Protein AF-A0A4Y6U715-F1 (afdb_monomer)

Solvent-accessible surface area (backbone atoms only — not comparable to full-atom values): 11285 Å² total; per-residue (Å²): 140,89,79,72,88,68,55,68,65,53,51,54,55,53,49,53,55,50,50,52,56,59,66,69,61,71,67,77,57,71,65,59,61,53,48,50,59,54,53,68,35,63,77,51,42,57,51,49,51,51,52,54,52,49,53,53,49,50,50,51,53,48,48,46,41,63,71,50,47,46,56,54,50,28,66,74,66,71,57,82,69,46,61,75,42,60,46,82,79,47,71,69,91,54,100,39,58,68,57,17,52,73,69,68,23,46,63,49,53,60,13,49,52,51,48,51,51,53,51,49,54,51,49,52,51,48,52,53,51,50,52,51,50,49,51,52,55,50,55,71,62,48,84,48,78,75,74,68,79,71,71,49,72,64,57,49,51,51,51,51,51,50,53,52,50,43,69,73,35,58,70,57,44,53,52,52,52,49,52,52,60,50,58,75,63,55,76,76,90,79,86,77,135

Foldseek 3Di:
DDDDPPVVVVVVVVVVVVVVVVVVPVPVDVVVVVVVVVCPPPVNVVVVCVVVVVVVVVVVLLCCCVVPVVVVVCVVVVNDQLQQPKDFPDFDDDNGPVVCVVRVTDIGGVRVVVVVVVSVVSSVVVVVVVVVVVVVVVVVVCVPPPPDPDQPPVSVVVVVVVVVVCVVCVVVVVVVVVVVVVVVVPPPPPPDD

Secondary structure (DSSP, 8-state):
----TTHHHHHHHHHHHHHHHHHTT----HHHHHHHHHHTSHHHHHHHHHHHHHHHHHHHHHHHIIIIIHHHHHHHHTS---TT--EEEES---SSHHHHHHTT-EEE-HHHHHHHHHHHHHHHHHHHHHHHHHHHHHHHH--S-----PPPHHHHHHHHHHHHHHHH-HHHHHHHHHHHHHHTTS--TT---

Radius of gyration: 36.44 Å; Cα contacts (8 Å, |Δi|>4): 80; chains: 1; bounding box: 101×51×83 Å

pLDDT: mean 78.64, std 12.8, range [46.38, 95.94]

Mean predicted aligned error: 17.37 Å

Structure (mmCIF, N/CA/C/O backbone):
data_AF-A0A4Y6U715-F1
#
_entry.id   AF-A0A4Y6U715-F1
#
loop_
_atom_site.group_PDB
_atom_site.id
_atom_site.type_symbol
_atom_site.label_atom_id
_atom_site.label_alt_id
_atom_site.label_comp_id
_atom_site.label_asym_id
_atom_site.label_entity_id
_atom_site.label_seq_id
_atom_site.pdbx_PDB_ins_code
_atom_site.Cartn_x
_atom_site.Cartn_y
_atom_site.Cartn_z
_atom_site.occupancy
_atom_site.B_iso_or_equiv
_atom_site.auth_seq_id
_atom_site.auth_comp_id
_atom_site.auth_asym_id
_atom_site.auth_atom_id
_atom_site.pdbx_PDB_model_num
ATOM 1 N N . MET A 1 1 ? 56.258 -12.090 58.144 1.00 47.00 1 MET A N 1
ATOM 2 C CA . MET A 1 1 ? 55.292 -11.943 57.036 1.00 47.00 1 MET A CA 1
ATOM 3 C C . MET A 1 1 ? 53.962 -12.534 57.486 1.00 47.00 1 MET A C 1
ATOM 5 O O . MET A 1 1 ? 53.809 -13.747 57.467 1.00 47.00 1 MET A O 1
ATOM 9 N N . ASN A 1 2 ? 53.060 -11.687 57.987 1.00 46.38 2 ASN A N 1
ATOM 10 C CA . ASN A 1 2 ? 51.716 -12.070 58.423 1.00 46.38 2 ASN A CA 1
ATOM 11 C C . ASN A 1 2 ? 50.775 -11.988 57.221 1.00 46.38 2 ASN A C 1
ATOM 13 O O . ASN A 1 2 ? 50.620 -10.895 56.698 1.00 46.38 2 ASN A O 1
ATOM 17 N N . ASN A 1 3 ? 50.125 -13.087 56.841 1.00 54.09 3 ASN A N 1
ATOM 18 C CA . ASN A 1 3 ? 48.881 -13.041 56.073 1.00 54.09 3 ASN A CA 1
ATOM 19 C C . ASN A 1 3 ? 47.873 -13.945 56.783 1.00 54.09 3 ASN A C 1
ATOM 21 O O . ASN A 1 3 ? 48.056 -15.157 56.885 1.00 54.09 3 ASN A O 1
ATOM 25 N N . HIS A 1 4 ? 46.859 -13.309 57.361 1.00 60.69 4 HIS A N 1
ATOM 26 C CA . HIS A 1 4 ? 45.740 -13.952 58.030 1.00 60.69 4 HIS A CA 1
ATOM 27 C C . HIS A 1 4 ? 44.795 -14.557 56.969 1.00 60.69 4 HIS A C 1
ATOM 29 O O . HIS A 1 4 ? 44.414 -13.858 56.039 1.00 60.69 4 HIS A O 1
ATOM 35 N N . PRO A 1 5 ? 44.327 -15.811 57.108 1.00 59.81 5 PRO A N 1
ATOM 36 C CA . PRO A 1 5 ? 43.345 -16.415 56.196 1.00 59.81 5 PRO A CA 1
ATOM 37 C C . PRO A 1 5 ? 41.898 -15.914 56.409 1.00 59.81 5 PRO A C 1
ATOM 39 O O . PRO A 1 5 ? 40.960 -16.538 55.923 1.00 59.81 5 PRO A O 1
ATOM 42 N N . LYS A 1 6 ? 41.688 -14.816 57.152 1.00 55.28 6 LYS A N 1
ATOM 43 C CA . LYS A 1 6 ? 40.346 -14.276 57.455 1.00 55.28 6 LYS A CA 1
ATOM 44 C C . LYS A 1 6 ? 39.824 -13.298 56.397 1.00 55.28 6 LYS A C 1
ATOM 46 O O . LYS A 1 6 ? 38.630 -13.012 56.390 1.00 55.28 6 LYS A O 1
ATOM 51 N N . ASP A 1 7 ? 40.688 -12.847 55.492 1.00 56.97 7 ASP A N 1
ATOM 52 C CA . ASP A 1 7 ? 40.364 -11.765 54.561 1.00 56.97 7 ASP A CA 1
ATOM 53 C C . ASP A 1 7 ? 39.574 -12.276 53.342 1.00 56.97 7 ASP A C 1
ATOM 55 O O . ASP A 1 7 ? 38.643 -11.621 52.889 1.00 56.97 7 ASP A O 1
ATOM 59 N N . ALA A 1 8 ? 39.848 -13.498 52.868 1.00 59.88 8 ALA A N 1
ATOM 60 C CA . ALA A 1 8 ? 39.193 -14.055 51.679 1.00 59.88 8 ALA A CA 1
ATOM 61 C C . ALA A 1 8 ? 37.691 -14.325 51.879 1.00 59.88 8 ALA A C 1
ATOM 63 O O . ALA A 1 8 ? 36.900 -14.114 50.966 1.00 59.88 8 ALA A O 1
ATOM 64 N N . THR A 1 9 ? 37.274 -14.759 53.071 1.00 59.16 9 THR A N 1
ATOM 65 C CA . THR A 1 9 ? 35.853 -15.017 53.360 1.00 59.16 9 THR A CA 1
ATOM 66 C C . THR A 1 9 ? 35.065 -13.714 53.517 1.00 59.16 9 THR A C 1
ATOM 68 O O . THR A 1 9 ? 33.917 -13.644 53.089 1.00 59.16 9 THR A O 1
ATOM 71 N N . GLN A 1 10 ? 35.691 -12.660 54.057 1.00 60.25 10 GLN A N 1
ATOM 72 C CA . GLN A 1 10 ? 35.064 -11.341 54.194 1.00 60.25 10 GLN A CA 1
ATOM 73 C C . GLN A 1 10 ? 34.939 -10.610 52.852 1.00 60.25 10 GLN A C 1
ATOM 75 O O . GLN A 1 10 ? 33.932 -9.946 52.620 1.00 60.25 10 GLN A O 1
ATOM 80 N N . THR A 1 11 ? 35.908 -10.765 51.941 1.00 60.81 11 THR A N 1
ATOM 81 C CA . THR A 1 11 ? 35.831 -10.185 50.590 1.00 60.81 11 THR A CA 1
ATOM 82 C C . THR A 1 11 ? 34.686 -10.787 49.767 1.00 60.81 11 THR A C 1
ATOM 84 O O . THR A 1 11 ? 33.954 -10.046 49.123 1.00 60.81 11 THR A O 1
ATOM 87 N N . ILE A 1 12 ? 34.463 -12.105 49.835 1.00 61.69 12 ILE A N 1
ATOM 88 C CA . ILE A 1 12 ? 33.400 -12.775 49.059 1.00 61.69 12 ILE A CA 1
ATOM 89 C C . ILE A 1 12 ? 31.996 -12.385 49.561 1.00 61.69 12 ILE A C 1
ATOM 91 O O . ILE A 1 12 ? 31.093 -12.181 48.749 1.00 61.69 12 ILE A O 1
ATOM 95 N N . GLU A 1 13 ? 31.796 -12.251 50.880 1.00 62.56 13 GLU A N 1
ATOM 96 C CA . GLU A 1 13 ? 30.518 -11.770 51.434 1.00 62.56 13 GLU A CA 1
ATOM 97 C C . GLU A 1 13 ? 30.268 -10.290 51.119 1.00 62.56 13 GLU A C 1
ATOM 99 O O . GLU A 1 13 ? 29.149 -9.923 50.752 1.00 62.56 13 GLU A O 1
ATOM 104 N N . HIS A 1 14 ? 31.303 -9.450 51.215 1.00 66.00 14 HIS A N 1
ATOM 105 C CA . HIS A 1 14 ? 31.214 -8.029 50.876 1.00 66.00 14 HIS A CA 1
ATOM 106 C C . HIS A 1 14 ? 30.861 -7.829 49.391 1.00 66.00 14 HIS A C 1
ATOM 108 O O . HIS A 1 14 ? 29.959 -7.055 49.064 1.00 66.00 14 HIS A O 1
ATOM 114 N N . ASP A 1 15 ? 31.483 -8.603 48.497 1.00 67.31 15 ASP A N 1
ATOM 115 C CA . ASP A 1 15 ? 31.220 -8.545 47.057 1.00 67.31 15 ASP A CA 1
ATOM 116 C C . ASP A 1 15 ? 29.826 -9.082 46.693 1.00 67.31 15 ASP A C 1
ATOM 118 O O . ASP A 1 15 ? 29.146 -8.513 45.838 1.00 67.31 15 ASP A O 1
ATOM 122 N N . ALA A 1 16 ? 29.340 -10.136 47.358 1.00 69.81 16 ALA A N 1
ATOM 123 C CA . ALA A 1 16 ? 27.987 -10.654 47.129 1.00 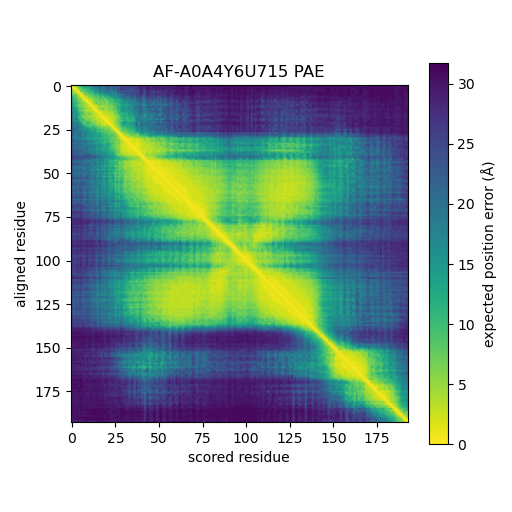69.81 16 ALA A CA 1
ATOM 124 C C . ALA A 1 16 ? 26.903 -9.624 47.499 1.00 69.81 16 ALA A C 1
ATOM 126 O O . ALA A 1 16 ? 25.907 -9.468 46.779 1.00 69.81 16 ALA A O 1
ATOM 127 N N . HIS A 1 17 ? 27.117 -8.888 48.592 1.00 67.00 17 HIS A N 1
ATOM 128 C CA . HIS A 1 17 ? 26.203 -7.848 49.055 1.00 67.00 17 HIS A CA 1
ATOM 129 C C . HIS A 1 17 ? 26.220 -6.613 48.133 1.00 67.00 17 HIS A C 1
ATOM 131 O O . HIS A 1 17 ? 25.171 -6.006 47.884 1.00 67.00 17 HIS A O 1
ATOM 137 N N . ASP A 1 18 ? 27.381 -6.279 47.561 1.00 71.00 18 ASP A N 1
ATOM 138 C CA . ASP A 1 18 ? 27.524 -5.219 46.556 1.00 71.00 18 ASP A CA 1
ATOM 139 C C . ASP A 1 18 ? 26.896 -5.602 45.210 1.00 71.00 18 ASP A C 1
ATOM 141 O O . ASP A 1 18 ? 26.252 -4.772 44.559 1.00 71.00 18 ASP A O 1
ATOM 145 N N . LEU A 1 19 ? 26.991 -6.868 44.802 1.00 68.88 19 LEU A N 1
ATOM 146 C CA . LEU A 1 19 ? 26.333 -7.356 43.589 1.00 68.88 19 LEU A CA 1
ATOM 147 C C . LEU A 1 19 ? 24.804 -7.330 43.722 1.00 68.88 19 LEU A C 1
ATOM 149 O O . LEU A 1 19 ? 24.130 -6.869 42.799 1.00 68.88 19 LEU A O 1
ATOM 153 N N . GLN A 1 20 ? 24.240 -7.717 44.873 1.00 70.81 20 GLN A N 1
ATOM 154 C CA . GLN A 1 20 ? 22.797 -7.575 45.128 1.00 70.81 20 GLN A CA 1
ATOM 155 C C . GLN A 1 20 ? 22.332 -6.115 45.053 1.00 70.81 20 GLN A C 1
ATOM 157 O O . GLN A 1 20 ? 21.290 -5.822 44.461 1.00 70.81 20 GLN A O 1
ATOM 162 N N . LYS A 1 21 ? 23.132 -5.187 45.587 1.00 69.38 21 LYS A N 1
ATOM 163 C CA . LYS A 1 21 ? 22.831 -3.750 45.566 1.00 69.38 21 LYS A CA 1
ATOM 164 C C . LYS A 1 21 ? 22.840 -3.173 44.146 1.00 69.38 21 LYS A C 1
ATOM 166 O O . LYS A 1 21 ? 22.001 -2.336 43.817 1.00 69.38 21 LYS A O 1
ATOM 171 N N . ARG A 1 22 ? 23.740 -3.658 43.282 1.00 65.44 22 ARG A N 1
ATOM 172 C CA . ARG A 1 22 ? 23.808 -3.280 41.856 1.00 65.44 22 ARG A CA 1
ATOM 173 C C . ARG A 1 22 ? 22.669 -3.888 41.034 1.00 65.44 22 ARG A C 1
ATOM 175 O O . ARG A 1 22 ? 22.180 -3.236 40.116 1.00 65.44 22 ARG A O 1
ATOM 182 N N . LEU A 1 23 ? 22.198 -5.086 41.389 1.00 68.31 23 LEU A N 1
ATOM 183 C CA . LEU A 1 23 ? 21.049 -5.729 40.736 1.00 68.31 23 LEU A CA 1
ATOM 184 C C . LEU A 1 23 ? 19.706 -5.075 41.108 1.00 68.31 23 LEU A C 1
ATOM 186 O O . LEU A 1 23 ? 18.801 -5.030 40.277 1.00 68.31 23 LEU A O 1
ATOM 190 N N . GLN A 1 24 ? 19.583 -4.498 42.308 1.00 66.06 24 GLN A N 1
ATOM 191 C CA . GLN A 1 24 ? 18.404 -3.718 42.719 1.00 66.06 24 GLN A CA 1
ATOM 192 C C . GLN A 1 24 ? 18.323 -2.317 42.089 1.00 66.06 24 GLN A C 1
ATOM 194 O O . GLN A 1 24 ? 17.299 -1.648 42.216 1.00 66.06 24 GLN A O 1
ATOM 199 N N . GLN A 1 25 ? 19.366 -1.863 41.390 1.00 64.00 25 GLN A N 1
ATOM 200 C CA . GLN A 1 25 ? 19.436 -0.512 40.831 1.00 64.00 25 GLN A CA 1
ATOM 201 C C . GLN A 1 25 ? 18.954 -0.404 39.378 1.00 64.00 25 GLN A C 1
ATOM 203 O O . GLN A 1 25 ? 19.214 0.602 38.715 1.00 64.00 25 GLN A O 1
ATOM 208 N N . VAL A 1 26 ? 18.191 -1.386 38.888 1.00 62.97 26 VAL A N 1
ATOM 209 C CA . VAL A 1 26 ? 17.397 -1.231 37.660 1.00 62.97 26 VAL A CA 1
ATOM 210 C C . VAL A 1 26 ? 16.178 -0.366 37.990 1.00 62.97 26 VAL A C 1
ATOM 212 O O . VAL A 1 26 ? 15.047 -0.834 38.095 1.00 62.97 26 VAL A O 1
ATOM 215 N N . HIS A 1 27 ? 16.423 0.927 38.205 1.00 68.06 27 HIS A N 1
ATOM 216 C CA . HIS A 1 27 ? 15.368 1.928 38.223 1.00 68.06 27 HIS A CA 1
ATOM 217 C C . HIS A 1 27 ? 14.709 1.905 36.852 1.00 68.06 27 HIS A C 1
ATOM 219 O O . HIS A 1 27 ? 15.321 2.307 35.862 1.00 68.06 27 HIS A O 1
ATOM 225 N N . MET A 1 28 ? 13.471 1.415 36.790 1.00 67.94 28 MET A N 1
ATOM 226 C CA . MET A 1 28 ? 12.665 1.537 35.587 1.00 67.94 28 MET A CA 1
ATOM 227 C C . MET A 1 28 ? 12.546 3.036 35.295 1.00 67.94 28 MET A C 1
ATOM 229 O O . MET A 1 28 ? 12.024 3.779 36.132 1.00 67.94 28 MET A O 1
ATOM 233 N N . PRO A 1 29 ? 13.128 3.520 34.192 1.00 80.94 29 PRO A N 1
ATOM 234 C CA . PRO A 1 29 ? 13.317 4.946 34.032 1.00 80.94 29 PRO A CA 1
ATOM 235 C C . PRO A 1 29 ? 11.952 5.612 33.832 1.00 80.94 29 PRO A C 1
ATOM 237 O O . PRO A 1 29 ? 11.095 5.081 33.125 1.00 80.94 29 PRO A O 1
ATOM 240 N N . GLY A 1 30 ? 11.730 6.759 34.484 1.00 80.94 30 GLY A N 1
ATOM 241 C CA . GLY A 1 30 ? 10.403 7.389 34.597 1.00 80.94 30 GLY A CA 1
ATOM 242 C C . GLY A 1 30 ? 9.688 7.620 33.259 1.00 80.94 30 GLY A C 1
ATOM 243 O O . GLY A 1 30 ? 8.465 7.507 33.185 1.00 80.94 30 GLY A O 1
ATOM 244 N N . TRP A 1 31 ? 10.450 7.805 32.175 1.00 87.25 31 TRP A N 1
ATOM 245 C CA . TRP A 1 31 ? 9.927 7.950 30.815 1.00 87.25 31 TRP A CA 1
ATOM 246 C C . TRP A 1 31 ? 9.144 6.728 30.317 1.00 87.25 31 TRP A C 1
ATOM 248 O O . TRP A 1 31 ? 8.279 6.882 29.463 1.00 87.25 31 TRP A O 1
ATOM 258 N N . VAL A 1 32 ? 9.389 5.523 30.847 1.00 86.31 32 VAL A N 1
ATOM 259 C CA . VAL A 1 32 ? 8.644 4.307 30.470 1.00 86.31 32 VAL A CA 1
ATOM 260 C C . VAL A 1 32 ? 7.198 4.387 30.957 1.00 86.31 32 VAL A C 1
ATOM 262 O O . VAL A 1 32 ? 6.275 3.984 30.247 1.00 86.31 32 VAL A O 1
ATOM 265 N N . GLY A 1 33 ? 6.980 4.956 32.147 1.00 85.12 33 GLY A N 1
ATOM 266 C CA . GLY A 1 33 ? 5.639 5.206 32.673 1.00 85.12 33 GLY A CA 1
ATOM 267 C C . GLY A 1 33 ? 4.883 6.234 31.833 1.00 85.12 33 GLY A C 1
ATOM 268 O O . GLY A 1 33 ? 3.710 6.034 31.512 1.00 85.12 33 GLY A O 1
ATOM 269 N N . ASP A 1 34 ? 5.567 7.297 31.416 1.00 84.44 34 ASP A N 1
ATOM 270 C CA . ASP A 1 34 ? 4.976 8.352 30.588 1.00 84.44 34 ASP A CA 1
ATOM 271 C C . ASP A 1 34 ? 4.750 7.903 29.140 1.00 84.44 34 ASP A C 1
ATOM 273 O O . ASP A 1 34 ? 3.725 8.232 28.543 1.00 84.44 34 ASP A O 1
ATOM 277 N N . PHE A 1 35 ? 5.631 7.058 28.603 1.00 85.62 35 PHE A N 1
ATOM 278 C CA . PHE A 1 35 ? 5.453 6.405 27.310 1.00 85.62 35 PHE A CA 1
ATOM 279 C C . PHE A 1 35 ? 4.248 5.459 27.320 1.00 85.62 35 PHE A C 1
ATOM 281 O O . PHE A 1 35 ? 3.416 5.503 26.413 1.00 85.62 35 PHE A O 1
ATOM 288 N N . ARG A 1 36 ? 4.081 4.663 28.386 1.00 84.62 36 ARG A N 1
ATOM 289 C CA . ARG A 1 36 ? 2.884 3.829 28.558 1.00 84.62 36 ARG A CA 1
ATOM 290 C C . ARG A 1 36 ? 1.617 4.686 28.578 1.00 84.62 36 ARG A C 1
ATOM 292 O O . ARG A 1 36 ? 0.680 4.383 27.846 1.00 84.62 36 ARG A O 1
ATOM 299 N N . LYS A 1 37 ? 1.593 5.780 29.348 1.00 85.62 37 LYS A N 1
ATOM 300 C CA . LYS A 1 37 ? 0.454 6.722 29.370 1.00 85.62 37 LYS A CA 1
ATOM 301 C C . LYS A 1 37 ? 0.205 7.378 28.006 1.00 85.62 37 LYS A C 1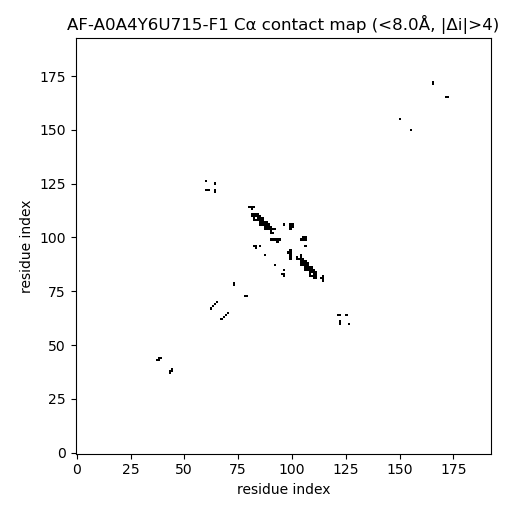
ATOM 303 O O . LYS A 1 37 ? -0.942 7.647 27.667 1.00 85.62 37 LYS A O 1
ATOM 308 N N . PHE A 1 38 ? 1.254 7.641 27.225 1.00 84.31 38 PHE A N 1
ATOM 309 C CA . PHE A 1 38 ? 1.144 8.196 25.875 1.00 84.31 38 PHE A CA 1
ATOM 310 C C . PHE A 1 38 ? 0.475 7.218 24.900 1.00 84.31 38 PHE A C 1
ATOM 312 O O . PHE A 1 38 ? -0.472 7.599 24.217 1.00 84.31 38 PHE A O 1
ATOM 319 N N . ILE A 1 39 ? 0.922 5.961 24.875 1.00 83.12 39 ILE A N 1
ATOM 320 C CA . ILE A 1 39 ? 0.393 4.923 23.977 1.00 83.12 39 ILE A CA 1
ATOM 321 C C . ILE A 1 39 ? -1.008 4.457 24.395 1.00 83.12 39 ILE A C 1
ATOM 323 O O . ILE A 1 39 ? -1.823 4.120 23.544 1.00 83.12 39 ILE A O 1
ATOM 327 N N . MET A 1 40 ? -1.327 4.487 25.693 1.00 85.31 40 MET A N 1
ATOM 328 C CA . MET A 1 40 ? -2.671 4.165 26.193 1.00 85.31 40 MET A CA 1
ATOM 329 C C . MET A 1 40 ? -3.733 5.219 25.838 1.00 85.31 40 MET A C 1
ATOM 331 O O . MET A 1 40 ? -4.908 5.024 26.146 1.00 85.31 40 MET A O 1
ATOM 335 N N . ARG A 1 41 ? -3.368 6.326 25.177 1.00 84.44 41 ARG A N 1
ATOM 336 C CA . ARG A 1 41 ? -4.356 7.223 24.568 1.00 84.44 41 ARG A CA 1
ATOM 337 C C . ARG A 1 41 ? -5.018 6.487 23.400 1.00 84.44 41 ARG A C 1
ATOM 339 O O . ARG A 1 41 ? -4.348 6.213 22.407 1.00 84.44 41 ARG A O 1
ATOM 346 N N . GLY A 1 42 ? -6.325 6.223 23.494 1.00 80.19 42 GLY A N 1
ATOM 347 C CA . GLY A 1 42 ? -7.084 5.479 22.471 1.00 80.19 42 GLY A CA 1
ATOM 348 C C . GLY A 1 42 ? -6.857 5.993 21.044 1.00 80.19 42 GLY A C 1
ATOM 349 O O . GLY A 1 42 ? -6.505 5.222 20.162 1.00 80.19 42 GLY A O 1
ATOM 350 N N . ASN A 1 43 ? -6.868 7.317 20.852 1.00 86.31 43 ASN A N 1
ATOM 351 C CA . ASN A 1 43 ? -6.621 7.948 19.549 1.00 86.31 43 ASN A CA 1
ATOM 352 C C . ASN A 1 43 ? -5.257 7.595 18.908 1.00 86.31 43 ASN A C 1
ATOM 354 O O . ASN A 1 43 ? -5.137 7.572 17.687 1.00 86.31 43 ASN A O 1
ATOM 358 N N . VAL A 1 44 ? -4.213 7.334 19.706 1.00 87.44 44 VAL A N 1
ATOM 359 C CA . VAL A 1 44 ? -2.882 6.956 19.190 1.00 87.44 44 VAL A CA 1
ATOM 360 C C . VAL A 1 44 ? -2.831 5.464 18.883 1.00 87.44 44 VAL A C 1
ATOM 362 O O . VAL A 1 44 ? -2.264 5.074 17.864 1.00 87.44 44 VAL A O 1
ATOM 365 N N . MET A 1 45 ? -3.432 4.639 19.744 1.00 88.38 45 MET A N 1
ATOM 366 C CA . MET A 1 45 ? -3.469 3.189 19.563 1.00 88.38 45 MET A CA 1
ATOM 367 C C . MET A 1 45 ? -4.241 2.807 18.297 1.00 88.38 45 MET A C 1
ATOM 369 O O . MET A 1 45 ? -3.720 2.058 17.474 1.00 88.38 45 MET A O 1
ATOM 373 N N . ASP A 1 46 ? -5.429 3.376 18.097 1.00 88.19 46 ASP A N 1
ATOM 374 C CA . ASP A 1 46 ? -6.281 3.045 16.951 1.00 88.19 46 ASP A CA 1
ATOM 375 C C . ASP A 1 46 ? -5.631 3.474 15.627 1.00 88.19 46 ASP A C 1
ATOM 377 O O . ASP A 1 46 ? -5.607 2.716 14.653 1.00 88.19 46 ASP A O 1
ATOM 381 N N . MET A 1 47 ? -4.993 4.649 15.611 1.00 92.75 47 MET A N 1
ATOM 382 C CA . MET A 1 47 ? -4.218 5.114 14.459 1.00 92.75 47 MET A CA 1
ATOM 383 C C . MET A 1 47 ? -2.998 4.217 14.187 1.00 92.75 47 MET A C 1
ATOM 385 O O . MET A 1 47 ? -2.711 3.894 13.032 1.00 92.75 47 MET A O 1
ATOM 389 N N . ALA A 1 48 ? -2.283 3.793 15.235 1.00 90.62 48 ALA A N 1
ATOM 390 C CA . ALA A 1 48 ? -1.111 2.930 15.107 1.00 90.62 48 ALA A CA 1
ATOM 391 C C . ALA A 1 48 ? -1.483 1.546 14.557 1.00 90.62 48 ALA A C 1
ATOM 393 O O . ALA A 1 48 ? -0.820 1.052 13.642 1.00 90.62 48 ALA A O 1
ATOM 394 N N . VAL A 1 49 ? -2.569 0.947 15.054 1.00 92.44 49 VAL A N 1
ATOM 395 C CA . VAL A 1 49 ? -3.087 -0.324 14.531 1.00 92.44 49 VAL A CA 1
ATOM 396 C C . VAL A 1 49 ? -3.488 -0.168 13.064 1.00 92.44 49 VAL A C 1
ATOM 398 O O . VAL A 1 49 ? -3.080 -0.988 12.241 1.00 92.44 49 VAL A O 1
ATOM 401 N N . GLY A 1 50 ? -4.193 0.911 12.706 1.00 94.12 50 GLY A N 1
ATOM 402 C CA . GLY A 1 50 ? -4.568 1.196 11.318 1.00 94.12 50 GLY A CA 1
ATOM 403 C C . GLY A 1 50 ? -3.366 1.287 10.370 1.00 94.12 50 GLY A C 1
ATOM 404 O O . GLY A 1 50 ? -3.377 0.680 9.299 1.00 94.12 50 GLY A O 1
ATOM 405 N N . MET A 1 51 ? -2.295 1.975 10.777 1.00 94.69 51 MET A N 1
ATOM 406 C CA . MET A 1 51 ? -1.062 2.090 9.988 1.00 94.69 51 MET A CA 1
ATOM 407 C C . MET A 1 51 ? -0.350 0.739 9.818 1.00 94.69 51 MET A C 1
ATOM 409 O O . MET A 1 51 ? 0.036 0.386 8.702 1.00 94.69 51 MET A O 1
ATOM 413 N N . VAL A 1 52 ? -0.186 -0.029 10.900 1.00 95.12 52 VAL A N 1
ATOM 414 C CA . VAL A 1 52 ? 0.513 -1.327 10.863 1.00 95.12 52 VAL A CA 1
ATOM 415 C C . VAL A 1 52 ? -0.261 -2.339 10.021 1.00 95.12 52 VAL A C 1
ATOM 417 O O . VAL A 1 52 ? 0.322 -2.998 9.156 1.00 95.12 52 VAL A O 1
ATOM 420 N N . VAL A 1 53 ? -1.577 -2.433 10.228 1.00 95.56 53 VAL A N 1
ATOM 421 C CA . VAL A 1 53 ? -2.447 -3.320 9.446 1.00 95.56 53 VAL A CA 1
ATOM 422 C C . VAL A 1 53 ? -2.489 -2.873 7.985 1.00 95.56 53 VAL A C 1
ATOM 424 O O . VAL A 1 53 ? -2.380 -3.715 7.097 1.00 95.56 53 VAL A O 1
ATOM 427 N N . GLY A 1 54 ? -2.558 -1.567 7.714 1.00 94.25 54 GLY A N 1
ATOM 428 C CA . GLY A 1 54 ? -2.513 -1.022 6.356 1.00 94.25 54 GLY A CA 1
ATOM 429 C C . GLY A 1 54 ? -1.208 -1.347 5.620 1.00 94.25 54 GLY A C 1
ATOM 430 O O . GLY A 1 54 ? -1.238 -1.762 4.458 1.00 94.25 54 GLY A O 1
ATOM 431 N N . ALA A 1 55 ? -0.062 -1.233 6.298 1.00 95.00 55 ALA A N 1
ATOM 432 C CA . ALA A 1 55 ? 1.241 -1.588 5.738 1.00 95.00 55 ALA A CA 1
ATOM 433 C C . ALA A 1 55 ? 1.348 -3.094 5.446 1.00 95.00 55 ALA A C 1
ATOM 435 O O . ALA A 1 55 ? 1.752 -3.485 4.348 1.00 95.00 55 ALA A O 1
ATOM 436 N N . ALA A 1 56 ? 0.932 -3.940 6.393 1.00 95.94 56 ALA A N 1
ATOM 437 C CA . ALA A 1 56 ? 0.921 -5.391 6.215 1.00 95.94 56 ALA A CA 1
ATOM 438 C C . ALA A 1 56 ? -0.022 -5.820 5.078 1.00 95.94 56 ALA A C 1
ATOM 440 O O . ALA A 1 56 ? 0.357 -6.623 4.225 1.00 95.94 56 ALA A O 1
ATOM 441 N N . PHE A 1 57 ? -1.223 -5.241 5.015 1.00 92.12 57 PHE A N 1
ATOM 442 C CA . PHE A 1 57 ? -2.187 -5.499 3.949 1.00 92.12 57 PHE A CA 1
ATOM 443 C C . PHE A 1 57 ? -1.634 -5.098 2.578 1.00 92.12 57 PHE A C 1
ATOM 445 O O . PHE A 1 57 ? -1.693 -5.884 1.634 1.00 92.12 57 PHE A O 1
ATOM 452 N N . THR A 1 58 ? -1.017 -3.917 2.481 1.00 90.81 58 THR A N 1
ATOM 453 C CA . THR A 1 58 ? -0.372 -3.456 1.243 1.00 90.81 58 THR A CA 1
ATOM 454 C C . THR A 1 58 ? 0.733 -4.417 0.801 1.00 90.81 58 THR A C 1
ATOM 456 O O . THR A 1 58 ? 0.823 -4.741 -0.381 1.00 90.81 58 THR A O 1
ATOM 459 N N . ALA A 1 59 ? 1.539 -4.937 1.731 1.00 92.94 59 ALA A N 1
ATOM 460 C CA . ALA A 1 59 ? 2.573 -5.924 1.423 1.00 92.94 59 ALA A CA 1
ATOM 461 C C . ALA A 1 59 ? 1.991 -7.248 0.890 1.00 92.94 59 ALA A C 1
ATOM 463 O O . ALA A 1 59 ? 2.524 -7.806 -0.071 1.00 92.94 59 ALA A O 1
ATOM 464 N N . ILE A 1 60 ? 0.881 -7.727 1.462 1.00 92.12 60 ILE A N 1
ATOM 465 C CA . ILE A 1 60 ? 0.174 -8.929 0.988 1.00 92.12 60 ILE A CA 1
ATOM 466 C C . ILE A 1 60 ? -0.370 -8.704 -0.424 1.00 92.12 60 ILE A C 1
ATOM 468 O O . ILE A 1 60 ? -0.131 -9.527 -1.307 1.00 92.12 60 ILE A O 1
ATOM 472 N N . VAL A 1 61 ? -1.060 -7.583 -0.652 1.00 89.94 61 VAL A N 1
ATOM 473 C CA . VAL A 1 61 ? -1.601 -7.235 -1.973 1.00 89.94 61 VAL A CA 1
ATOM 474 C C . VAL A 1 61 ? -0.475 -7.157 -2.997 1.00 89.94 61 VAL A C 1
ATOM 476 O O . VAL A 1 61 ? -0.559 -7.803 -4.039 1.00 89.94 61 VAL A O 1
ATOM 479 N N . ASN A 1 62 ? 0.606 -6.443 -2.680 1.00 90.62 62 ASN A N 1
ATOM 480 C CA . ASN A 1 62 ? 1.768 -6.341 -3.557 1.00 90.62 62 ASN A CA 1
ATOM 481 C C . ASN A 1 62 ? 2.346 -7.718 -3.881 1.00 90.62 62 ASN A C 1
ATOM 483 O O . ASN A 1 62 ? 2.558 -7.998 -5.053 1.00 90.62 62 ASN A O 1
ATOM 487 N N . SER A 1 63 ? 2.525 -8.590 -2.885 1.00 92.38 63 SER A N 1
ATOM 488 C CA . SER A 1 63 ? 3.022 -9.954 -3.096 1.00 92.38 63 SER A CA 1
ATOM 489 C C . SER A 1 63 ? 2.123 -10.757 -4.036 1.00 92.38 63 SER A C 1
ATOM 491 O O . SER A 1 63 ? 2.618 -11.418 -4.947 1.00 92.38 63 SER A O 1
ATOM 493 N N . VAL A 1 64 ? 0.800 -10.676 -3.870 1.00 90.44 64 VAL A N 1
ATOM 494 C CA . VAL A 1 64 ? -0.135 -11.359 -4.772 1.00 90.44 64 VAL A CA 1
ATOM 495 C C . VAL A 1 64 ? -0.009 -10.813 -6.187 1.00 90.44 64 VAL A C 1
ATOM 497 O O . VAL A 1 64 ? 0.073 -11.585 -7.142 1.00 90.44 64 VAL A O 1
ATOM 500 N N . VAL A 1 65 ? 0.056 -9.493 -6.348 1.00 87.12 65 VAL A N 1
ATOM 501 C CA . VAL A 1 65 ? 0.157 -8.935 -7.691 1.00 87.12 65 VAL A CA 1
ATOM 502 C C . VAL A 1 65 ? 1.497 -9.289 -8.332 1.00 87.12 65 VAL A C 1
ATOM 504 O O . VAL A 1 65 ? 1.503 -9.838 -9.427 1.00 87.12 65 VAL A O 1
ATOM 507 N N . THR A 1 66 ? 2.621 -9.051 -7.659 1.00 89.12 66 THR A N 1
ATOM 508 C CA . THR A 1 66 ? 3.954 -9.266 -8.239 1.00 89.12 66 THR A CA 1
ATOM 509 C C . THR A 1 66 ? 4.287 -10.739 -8.445 1.00 89.12 66 THR A C 1
ATOM 511 O O . THR A 1 66 ? 4.947 -11.071 -9.425 1.00 89.12 66 THR A O 1
ATOM 514 N N . ASN A 1 67 ? 3.854 -11.624 -7.543 1.00 89.19 67 ASN A N 1
ATOM 515 C CA . ASN A 1 67 ? 4.278 -13.028 -7.553 1.00 89.19 67 ASN A CA 1
ATOM 516 C C . ASN A 1 67 ? 3.256 -13.969 -8.200 1.00 89.19 67 ASN A C 1
ATOM 518 O O . ASN A 1 67 ? 3.643 -15.043 -8.651 1.00 89.19 67 ASN A O 1
ATOM 522 N N . LEU A 1 68 ? 1.970 -13.600 -8.255 1.00 88.75 68 LEU A N 1
ATOM 523 C CA . LEU A 1 68 ? 0.922 -14.434 -8.861 1.00 88.75 68 LEU A CA 1
ATOM 524 C C . LEU A 1 68 ? 0.368 -13.802 -10.138 1.00 88.75 68 LEU A C 1
ATOM 526 O O . LEU A 1 68 ? 0.363 -14.454 -11.181 1.00 88.75 68 LEU A O 1
ATOM 530 N N . LEU A 1 69 ? -0.071 -12.540 -10.094 1.00 86.38 69 LEU A N 1
ATOM 531 C CA . LEU A 1 69 ? -0.705 -11.916 -11.262 1.00 86.38 69 LEU A CA 1
ATOM 532 C C . LEU A 1 69 ? 0.299 -11.567 -12.358 1.00 86.38 69 LEU A C 1
ATOM 534 O O . LEU A 1 69 ? 0.053 -11.905 -13.513 1.00 86.38 69 LEU A O 1
ATOM 538 N N . THR A 1 70 ? 1.423 -10.929 -12.029 1.00 86.81 70 THR A N 1
ATOM 539 C CA . THR A 1 70 ? 2.405 -10.497 -13.031 1.00 86.81 70 THR A CA 1
ATOM 540 C C . THR A 1 70 ? 2.934 -11.673 -13.866 1.00 86.81 70 THR A C 1
ATOM 542 O O . THR A 1 70 ? 2.907 -11.545 -15.087 1.00 86.81 70 THR A O 1
ATOM 545 N N . PRO A 1 71 ? 3.323 -12.841 -13.306 1.00 86.44 71 PRO A N 1
ATOM 546 C CA . PRO A 1 71 ? 3.752 -13.982 -14.119 1.00 86.44 71 PRO A CA 1
ATOM 547 C C . PRO A 1 71 ? 2.639 -14.547 -15.008 1.00 86.44 71 PRO A C 1
ATOM 549 O O . PRO A 1 71 ? 2.885 -14.862 -16.170 1.00 86.44 71 PRO A O 1
ATOM 552 N N . VAL A 1 72 ? 1.403 -14.635 -14.504 1.00 89.19 72 VAL A N 1
ATOM 553 C CA . VAL A 1 72 ? 0.253 -15.109 -15.294 1.00 89.19 72 VAL A CA 1
ATOM 554 C C . VAL A 1 72 ? -0.034 -14.154 -16.454 1.00 89.19 72 VAL A C 1
ATOM 556 O O . VAL A 1 72 ? -0.180 -14.587 -17.596 1.00 89.19 72 VAL A O 1
ATOM 559 N N . ILE A 1 73 ? -0.048 -12.848 -16.188 1.00 86.06 73 ILE A N 1
ATOM 560 C CA . ILE A 1 73 ? -0.238 -11.812 -17.208 1.00 86.06 73 ILE A CA 1
ATOM 561 C C . ILE A 1 73 ? 0.932 -11.810 -18.196 1.00 86.06 73 ILE A C 1
ATOM 563 O O . ILE A 1 73 ? 0.711 -11.652 -19.394 1.00 86.06 73 ILE A O 1
ATOM 567 N N . ALA A 1 74 ? 2.164 -12.032 -17.736 1.00 86.69 74 ALA A N 1
ATOM 568 C CA . ALA A 1 74 ? 3.332 -12.118 -18.602 1.00 86.69 74 ALA A CA 1
ATOM 569 C C . ALA A 1 74 ? 3.224 -13.312 -19.559 1.00 86.69 74 ALA A C 1
ATOM 571 O O . ALA A 1 74 ? 3.444 -13.143 -20.753 1.00 86.69 74 ALA A O 1
ATOM 572 N N . VAL A 1 75 ? 2.802 -14.490 -19.091 1.00 90.00 75 VAL A N 1
ATOM 573 C CA . VAL A 1 75 ? 2.572 -15.649 -19.974 1.00 90.00 75 VAL A CA 1
ATOM 574 C C . VAL A 1 75 ? 1.472 -15.357 -21.000 1.00 90.00 75 VAL A C 1
ATOM 576 O O . VAL A 1 75 ? 1.625 -15.700 -22.169 1.00 90.00 75 VAL A O 1
ATOM 579 N N . LEU A 1 76 ? 0.396 -14.676 -20.597 1.00 87.06 76 LEU A N 1
ATOM 580 C CA . LEU A 1 76 ? -0.710 -14.328 -21.497 1.00 87.06 76 LEU A CA 1
ATOM 581 C C . LEU A 1 76 ? -0.346 -13.250 -22.527 1.00 87.06 76 LEU A C 1
ATOM 583 O O . LEU A 1 76 ? -0.836 -13.285 -23.652 1.00 87.06 76 LEU A O 1
ATOM 587 N N . THR A 1 77 ? 0.493 -12.287 -22.151 1.00 83.62 77 THR A N 1
ATOM 588 C CA . THR A 1 77 ? 0.904 -11.173 -23.022 1.00 83.62 77 THR A CA 1
ATOM 589 C C . THR A 1 77 ? 2.172 -11.474 -23.824 1.00 83.62 77 THR A C 1
ATOM 591 O O . THR A 1 77 ? 2.524 -10.694 -24.702 1.00 83.62 77 THR A O 1
ATOM 594 N N . GLY A 1 78 ? 2.844 -12.603 -23.572 1.00 82.25 78 GLY A N 1
ATOM 595 C CA . GLY A 1 78 ? 4.083 -12.990 -24.257 1.00 82.25 78 GLY A CA 1
ATOM 596 C C . GLY A 1 78 ? 5.351 -12.366 -23.664 1.00 82.25 78 GLY A C 1
ATOM 597 O O . GLY A 1 78 ? 6.355 -12.244 -24.357 1.00 82.25 78 GLY A O 1
ATOM 598 N N . GLY A 1 79 ? 5.316 -11.967 -22.392 1.00 78.75 79 GLY A N 1
ATOM 599 C CA . GLY A 1 79 ? 6.469 -11.433 -21.667 1.00 78.75 79 GLY A CA 1
ATOM 600 C C . GLY A 1 79 ? 6.792 -9.987 -22.026 1.00 78.75 79 GLY A C 1
ATOM 601 O O . GLY A 1 79 ? 7.962 -9.612 -22.027 1.00 78.75 79 GLY A O 1
ATOM 602 N N . ILE A 1 80 ? 5.776 -9.182 -22.354 1.00 78.62 80 ILE A N 1
ATOM 603 C CA . ILE A 1 80 ? 5.963 -7.762 -22.662 1.00 78.62 80 ILE A CA 1
ATOM 604 C C . ILE A 1 80 ? 6.522 -7.060 -21.421 1.00 78.62 80 ILE A C 1
ATOM 606 O O . ILE A 1 80 ? 5.813 -6.844 -20.440 1.00 78.62 80 ILE A O 1
ATOM 610 N N . ASP A 1 81 ? 7.800 -6.697 -21.486 1.00 81.62 81 ASP A N 1
ATOM 611 C CA . ASP A 1 81 ? 8.488 -5.899 -20.481 1.00 81.62 81 ASP A CA 1
ATOM 612 C C . ASP A 1 81 ? 9.028 -4.624 -21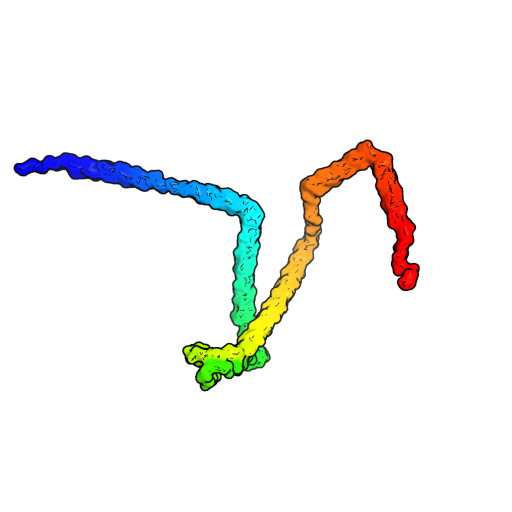.130 1.00 81.62 81 ASP A C 1
ATOM 614 O O . ASP A 1 81 ? 9.886 -4.658 -22.016 1.00 81.62 81 ASP A O 1
ATOM 618 N N . PHE A 1 82 ? 8.535 -3.476 -20.667 1.00 82.81 82 PHE A N 1
ATOM 619 C CA . PHE A 1 82 ? 8.981 -2.179 -21.158 1.00 82.81 82 PHE A CA 1
ATOM 620 C C . PHE A 1 82 ? 10.259 -1.692 -20.474 1.00 82.81 82 PHE A C 1
ATOM 622 O O . PHE A 1 82 ? 10.746 -0.631 -20.843 1.00 82.81 82 PHE A O 1
ATOM 629 N N . SER A 1 83 ? 10.852 -2.431 -19.527 1.00 84.12 83 SER A N 1
ATOM 630 C CA . SER A 1 83 ? 11.993 -1.972 -18.715 1.00 84.12 83 SER A CA 1
ATOM 631 C C . SER A 1 83 ? 13.188 -1.481 -19.536 1.00 84.12 83 SER A C 1
ATOM 633 O O . SER A 1 83 ? 13.876 -0.564 -19.101 1.00 84.12 83 SER A O 1
ATOM 635 N N . ASN A 1 84 ? 13.423 -2.030 -20.732 1.00 83.00 84 ASN A N 1
ATOM 636 C CA . ASN A 1 84 ? 14.524 -1.611 -21.611 1.00 83.00 84 ASN A CA 1
ATOM 637 C C . ASN A 1 84 ? 14.198 -0.399 -22.502 1.00 83.00 84 ASN A C 1
ATOM 639 O O . ASN A 1 84 ? 15.023 -0.002 -23.320 1.00 83.00 84 ASN A O 1
ATOM 643 N N . LEU A 1 85 ? 13.029 0.225 -22.342 1.00 85.19 85 LEU A N 1
ATOM 644 C CA . LEU A 1 85 ? 12.713 1.485 -23.001 1.00 85.19 85 LEU A CA 1
ATOM 645 C C . LEU A 1 85 ? 13.274 2.651 -22.180 1.00 85.19 85 LEU A C 1
ATOM 647 O O . LEU A 1 85 ? 12.666 3.121 -21.216 1.00 85.19 85 LEU A O 1
ATOM 651 N N . TYR A 1 86 ? 14.452 3.129 -22.554 1.00 86.31 86 TYR A N 1
ATOM 652 C CA . TYR A 1 86 ? 15.093 4.259 -21.892 1.00 86.31 86 TYR A CA 1
ATOM 653 C C . TYR A 1 86 ? 15.834 5.143 -22.888 1.00 86.31 86 TYR A C 1
ATOM 655 O O . TYR A 1 86 ? 16.188 4.728 -23.990 1.00 86.31 86 TYR A O 1
ATOM 663 N N . VAL A 1 87 ? 16.064 6.389 -22.483 1.00 85.25 87 VAL A N 1
ATOM 664 C CA . VAL A 1 87 ? 16.843 7.364 -23.246 1.00 85.25 87 VAL A CA 1
ATOM 665 C C . VAL A 1 87 ? 18.076 7.730 -22.435 1.00 85.25 87 VAL A C 1
ATOM 667 O O . VAL A 1 87 ? 17.967 8.141 -21.283 1.00 85.25 87 VAL A O 1
ATOM 670 N N . VAL A 1 88 ? 19.258 7.593 -23.032 1.00 85.75 88 VAL A N 1
ATOM 671 C CA . VAL A 1 88 ? 20.529 7.964 -22.392 1.00 85.75 88 VAL A CA 1
ATOM 672 C C . VAL A 1 88 ? 20.754 9.458 -22.554 1.00 85.75 88 VAL A C 1
ATOM 674 O O . VAL A 1 88 ? 20.901 9.941 -23.678 1.00 85.75 88 VAL A O 1
ATOM 677 N N . LEU A 1 89 ? 20.794 10.192 -21.444 1.00 84.06 89 LEU A N 1
ATOM 678 C CA . LEU A 1 89 ? 21.024 11.639 -21.439 1.00 84.06 89 LEU A CA 1
ATOM 679 C C . LEU A 1 89 ? 22.522 11.951 -21.389 1.00 84.06 89 LEU A C 1
ATOM 681 O O . LEU A 1 89 ? 22.978 12.894 -22.034 1.00 84.06 89 LEU A O 1
ATOM 685 N N . LYS A 1 90 ? 23.295 11.169 -20.626 1.00 82.25 90 LYS A N 1
ATOM 686 C CA . LYS A 1 90 ? 24.744 1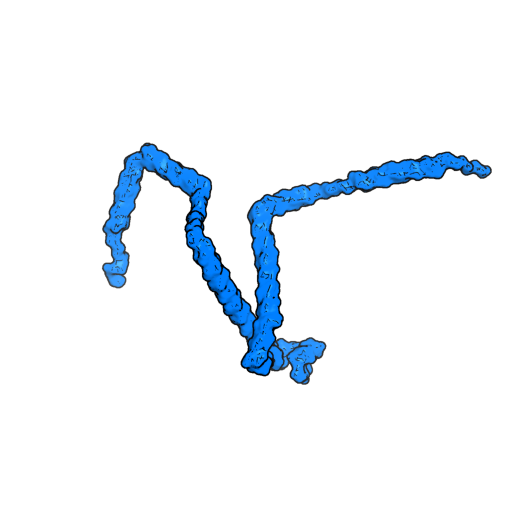1.361 -20.479 1.00 82.25 90 LYS A CA 1
ATOM 687 C C . LYS A 1 90 ? 25.425 10.067 -20.038 1.00 82.25 90 LYS A C 1
ATOM 689 O O . LYS A 1 90 ? 25.001 9.479 -19.052 1.00 82.25 90 LYS A O 1
ATOM 694 N N . GLY A 1 91 ? 26.504 9.670 -20.713 1.00 80.38 91 GLY A N 1
ATOM 695 C CA . GLY A 1 91 ? 27.304 8.492 -20.355 1.00 80.38 91 GLY A CA 1
ATOM 696 C C . GLY A 1 91 ? 27.431 7.461 -21.485 1.00 80.38 91 GLY A C 1
ATOM 697 O O . GLY A 1 91 ? 27.006 7.731 -22.612 1.00 80.38 91 GLY A O 1
ATOM 698 N N . PRO A 1 92 ? 28.059 6.306 -21.205 1.00 75.06 92 PRO A N 1
ATOM 699 C CA . PRO A 1 92 ? 28.231 5.228 -22.174 1.00 75.06 92 PRO A CA 1
ATOM 700 C C . PRO A 1 92 ? 26.889 4.566 -22.515 1.00 75.06 92 PRO A C 1
ATOM 702 O O . PRO A 1 92 ? 26.077 4.312 -21.629 1.00 75.06 92 PRO A O 1
ATOM 705 N N . ARG A 1 93 ? 26.677 4.276 -23.805 1.00 79.50 93 ARG A N 1
ATOM 706 C CA . ARG A 1 93 ? 25.502 3.543 -24.298 1.00 79.50 93 ARG A CA 1
ATOM 707 C C . ARG A 1 93 ? 25.791 2.053 -24.251 1.00 79.50 93 ARG A C 1
ATOM 709 O O . ARG A 1 93 ? 26.667 1.574 -24.973 1.00 79.50 93 ARG A O 1
ATOM 716 N N . LEU A 1 94 ? 25.086 1.343 -23.388 1.00 80.88 94 LEU A N 1
ATOM 717 C CA . LEU A 1 94 ? 25.235 -0.094 -23.184 1.00 80.88 94 LEU A CA 1
ATOM 718 C C . LEU A 1 94 ? 23.925 -0.794 -23.559 1.00 80.88 94 LEU A C 1
ATOM 720 O O . LEU A 1 94 ? 22.873 -0.163 -23.592 1.00 80.88 94 LEU A O 1
ATOM 724 N N . PRO A 1 95 ? 23.960 -2.102 -23.861 1.00 77.75 95 PRO A N 1
ATOM 725 C CA . PRO A 1 95 ? 22.797 -2.811 -24.397 1.00 77.75 95 PRO A CA 1
ATOM 726 C C . PRO A 1 95 ? 21.644 -2.986 -23.397 1.00 77.75 95 PRO A C 1
ATOM 728 O O . PRO A 1 95 ? 20.576 -3.443 -23.791 1.00 77.75 95 PRO A O 1
ATOM 731 N N . THR A 1 96 ? 21.845 -2.679 -22.111 1.00 80.44 96 THR A N 1
ATOM 732 C CA . THR A 1 96 ? 20.808 -2.826 -21.085 1.00 80.44 96 THR A CA 1
ATOM 733 C C . THR A 1 96 ? 20.800 -1.646 -20.126 1.00 80.44 96 THR A C 1
ATOM 735 O O . THR A 1 96 ? 21.852 -1.120 -19.751 1.00 80.44 96 THR A O 1
ATOM 738 N N . LEU A 1 97 ? 19.606 -1.306 -19.634 1.00 80.75 97 LEU A N 1
ATOM 739 C CA . LEU A 1 97 ? 19.410 -0.281 -18.607 1.00 80.75 97 LEU A CA 1
ATOM 740 C C . LEU A 1 97 ? 20.228 -0.573 -17.342 1.00 80.75 97 LEU A C 1
ATOM 742 O O . LEU A 1 97 ? 20.734 0.342 -16.696 1.00 80.75 97 LEU A O 1
ATOM 746 N N . ALA A 1 98 ? 20.358 -1.852 -16.983 1.00 80.88 98 ALA A N 1
ATOM 747 C CA . ALA A 1 98 ? 21.135 -2.286 -15.828 1.00 80.88 98 ALA A CA 1
ATOM 748 C C . ALA A 1 98 ? 22.634 -2.004 -16.013 1.00 80.88 98 ALA A C 1
ATOM 750 O O . ALA A 1 98 ? 23.270 -1.474 -15.102 1.00 80.88 98 ALA A O 1
ATOM 751 N N . ALA A 1 99 ? 23.182 -2.298 -17.196 1.00 81.00 99 ALA A N 1
ATOM 752 C CA . ALA A 1 99 ? 24.579 -2.020 -17.515 1.00 81.00 99 ALA A CA 1
ATOM 753 C C . ALA A 1 99 ? 24.857 -0.510 -17.583 1.00 81.00 99 ALA A C 1
ATOM 755 O O . ALA A 1 99 ? 25.882 -0.051 -17.086 1.00 81.00 99 ALA A O 1
ATOM 756 N N . GLU A 1 100 ? 23.925 0.275 -18.125 1.00 81.94 100 GLU A N 1
ATOM 757 C CA . GLU A 1 100 ? 24.043 1.734 -18.159 1.00 81.94 100 GLU A CA 1
ATOM 758 C C . GLU A 1 100 ? 24.003 2.370 -16.769 1.00 81.94 100 GLU A C 1
ATOM 760 O O . GLU A 1 100 ? 24.854 3.203 -16.452 1.00 81.94 100 GLU A O 1
ATOM 765 N N . LYS A 1 101 ? 23.081 1.930 -15.904 1.00 80.00 101 LYS A N 1
ATOM 766 C CA . LYS A 1 101 ? 23.045 2.373 -14.503 1.00 80.00 101 LYS A CA 1
ATOM 767 C C . LYS A 1 101 ? 24.323 1.996 -13.754 1.00 80.00 101 LYS A C 1
ATOM 769 O O . LYS A 1 101 ? 24.845 2.819 -13.008 1.00 80.00 101 LYS A O 1
ATOM 774 N N . ALA A 1 102 ? 24.843 0.786 -13.968 1.00 82.81 102 ALA A N 1
ATOM 775 C CA . ALA A 1 102 ? 26.090 0.334 -13.350 1.00 82.81 102 ALA A CA 1
ATOM 776 C C . ALA A 1 102 ? 27.310 1.140 -13.829 1.00 82.81 102 ALA A C 1
ATOM 778 O O . ALA A 1 102 ? 28.222 1.400 -13.049 1.00 82.81 102 ALA A O 1
ATOM 779 N N . ALA A 1 103 ? 27.303 1.585 -15.087 1.00 82.62 103 ALA A N 1
ATOM 780 C CA . ALA A 1 103 ? 28.335 2.444 -15.662 1.00 82.62 103 ALA A CA 1
ATOM 781 C C . ALA A 1 103 ? 28.174 3.937 -15.306 1.00 82.62 103 ALA A C 1
ATOM 783 O O . ALA A 1 103 ? 28.929 4.773 -15.804 1.00 82.62 103 ALA A O 1
ATOM 784 N N . GLY A 1 104 ? 27.193 4.291 -14.467 1.00 81.38 104 GLY A N 1
ATOM 785 C CA . GLY A 1 104 ? 26.943 5.668 -14.039 1.00 81.38 104 GLY A CA 1
ATOM 786 C C . GLY A 1 104 ? 26.333 6.561 -15.122 1.00 81.38 104 GLY A C 1
ATOM 787 O O . GLY A 1 104 ? 26.419 7.787 -15.021 1.00 81.38 104 GLY A O 1
ATOM 788 N N . ALA A 1 105 ? 25.732 5.980 -16.164 1.00 85.25 105 ALA A N 1
ATOM 789 C CA . ALA A 1 105 ? 25.012 6.751 -17.164 1.00 85.25 105 ALA A CA 1
ATOM 790 C C . ALA A 1 105 ? 23.720 7.333 -16.568 1.00 85.25 105 ALA A C 1
ATOM 792 O O . ALA A 1 105 ? 22.983 6.679 -15.828 1.00 85.25 105 ALA A O 1
ATOM 793 N N . ILE A 1 106 ? 23.434 8.583 -16.918 1.00 83.81 106 ILE A N 1
ATOM 794 C CA . ILE A 1 106 ? 22.186 9.257 -16.578 1.00 83.81 106 ILE A CA 1
ATOM 795 C C . ILE A 1 106 ? 21.168 8.873 -17.647 1.00 83.81 106 ILE A C 1
ATOM 797 O O . ILE A 1 106 ? 21.278 9.301 -18.800 1.00 83.81 106 ILE A O 1
ATOM 801 N N . THR A 1 107 ? 20.183 8.067 -17.259 1.00 85.81 107 THR A N 1
ATOM 802 C CA . THR A 1 107 ? 19.147 7.535 -18.147 1.00 85.81 107 THR A CA 1
ATOM 803 C C . THR A 1 107 ? 17.756 7.986 -17.718 1.00 85.81 107 THR A C 1
ATOM 805 O O . THR A 1 107 ? 17.409 7.994 -16.534 1.00 85.81 107 THR A O 1
ATOM 808 N N . LEU A 1 108 ? 16.935 8.356 -18.698 1.00 86.62 108 LEU A N 1
ATOM 809 C CA . LEU A 1 108 ? 15.514 8.623 -18.527 1.00 86.62 108 LEU A CA 1
ATOM 810 C C . LEU A 1 108 ? 14.753 7.332 -18.840 1.00 86.62 108 LEU A C 1
ATOM 812 O O . LEU A 1 108 ? 14.675 6.891 -19.986 1.00 86.62 108 LEU A O 1
ATOM 816 N N . ASN A 1 109 ? 14.212 6.714 -17.792 1.00 90.56 109 ASN A N 1
ATOM 817 C CA . ASN A 1 109 ? 13.683 5.351 -17.824 1.00 90.56 109 ASN A CA 1
ATOM 818 C C . ASN A 1 109 ? 12.161 5.336 -18.029 1.00 90.56 109 ASN A C 1
ATOM 820 O O . ASN A 1 109 ? 11.407 5.019 -17.108 1.00 90.56 109 ASN A O 1
ATOM 82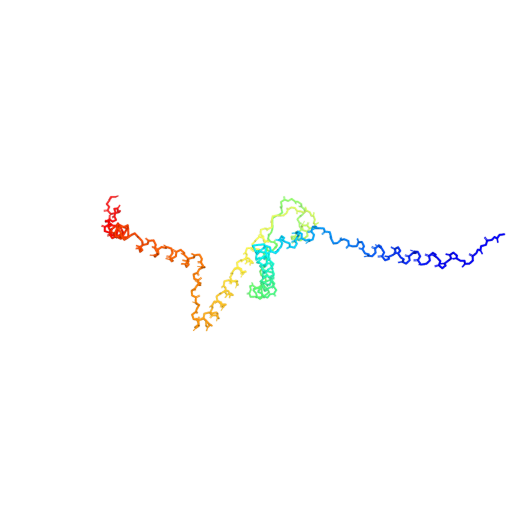4 N N . ILE A 1 110 ? 11.710 5.691 -19.235 1.00 90.25 110 ILE A N 1
ATOM 825 C CA . ILE A 1 110 ? 10.277 5.747 -19.599 1.00 90.25 110 ILE A CA 1
ATOM 826 C C . ILE A 1 110 ? 9.612 4.378 -19.408 1.00 90.25 110 ILE A C 1
ATOM 828 O O . ILE A 1 110 ? 8.487 4.278 -18.926 1.00 90.25 110 ILE A O 1
ATOM 832 N N . GLY A 1 111 ? 10.346 3.321 -19.729 1.00 88.69 111 GLY A N 1
ATOM 833 C CA . GLY A 1 111 ? 9.935 1.936 -19.601 1.00 88.69 111 GLY A CA 1
ATOM 834 C C . GLY A 1 111 ? 9.589 1.508 -18.183 1.00 88.69 111 GLY A C 1
ATOM 835 O O . GLY A 1 111 ? 8.530 0.935 -17.945 1.00 88.69 111 GLY A O 1
ATOM 836 N N . LEU A 1 112 ? 10.448 1.855 -17.220 1.00 89.12 112 LEU A N 1
ATOM 837 C CA . LEU A 1 112 ? 10.193 1.586 -15.802 1.00 89.12 112 LEU A CA 1
ATOM 838 C C . LEU A 1 112 ? 8.967 2.351 -15.295 1.00 89.12 112 LEU A C 1
ATOM 840 O O . LEU A 1 112 ? 8.192 1.808 -14.511 1.00 89.12 112 LEU A O 1
ATOM 844 N N . PHE A 1 113 ? 8.770 3.589 -15.754 1.00 90.56 113 PHE A N 1
ATOM 845 C CA . PHE A 1 113 ? 7.581 4.366 -15.408 1.00 90.56 113 PHE A CA 1
ATOM 846 C C . PHE A 1 113 ? 6.303 3.731 -15.969 1.00 90.56 113 PHE A C 1
ATOM 848 O O . PHE A 1 113 ? 5.332 3.568 -15.233 1.00 90.56 113 PHE A O 1
ATOM 855 N N . LEU A 1 114 ? 6.309 3.319 -17.241 1.00 90.19 114 LEU A N 1
ATOM 856 C CA . LEU A 1 114 ? 5.157 2.665 -17.861 1.00 90.19 114 LEU A CA 1
ATOM 857 C C . LEU A 1 114 ? 4.830 1.328 -17.179 1.00 90.19 114 LEU A C 1
ATOM 859 O O . LEU A 1 114 ? 3.665 1.057 -16.901 1.00 90.19 114 LEU A O 1
ATOM 863 N N . ASN A 1 115 ? 5.849 0.539 -16.828 1.00 88.19 115 ASN A N 1
ATOM 864 C CA . ASN A 1 115 ? 5.672 -0.679 -16.035 1.00 88.19 115 ASN A CA 1
ATOM 865 C C . ASN A 1 115 ? 5.054 -0.385 -14.663 1.00 88.19 115 ASN A C 1
ATOM 867 O O . ASN A 1 115 ? 4.109 -1.061 -14.265 1.00 88.19 115 ASN A O 1
ATOM 871 N N . ALA A 1 116 ? 5.537 0.639 -13.953 1.00 89.25 116 ALA A N 1
ATOM 872 C CA . ALA A 1 116 ? 4.965 1.039 -12.668 1.00 89.25 116 ALA A CA 1
ATOM 873 C C . ALA A 1 116 ? 3.501 1.495 -12.803 1.00 89.25 116 ALA A C 1
ATOM 875 O O . ALA A 1 116 ? 2.674 1.160 -11.955 1.00 89.25 116 ALA A O 1
ATOM 876 N N . LEU A 1 117 ? 3.162 2.203 -13.885 1.00 91.81 117 LEU A N 1
ATOM 877 C CA . LEU A 1 117 ? 1.792 2.621 -14.181 1.00 91.81 117 LEU A CA 1
ATOM 878 C C . LEU A 1 117 ? 0.878 1.419 -14.457 1.00 91.81 117 LEU A C 1
ATOM 880 O O . LEU A 1 117 ? -0.204 1.330 -13.879 1.00 91.81 117 LEU A O 1
ATOM 884 N N . ILE A 1 118 ? 1.317 0.470 -15.288 1.00 88.12 118 ILE A N 1
ATOM 885 C CA . ILE A 1 118 ? 0.571 -0.769 -15.561 1.00 88.12 118 ILE A CA 1
ATOM 886 C C . ILE A 1 118 ? 0.385 -1.569 -14.267 1.00 88.12 118 ILE A C 1
ATOM 888 O O . ILE A 1 118 ? -0.727 -2.000 -13.965 1.00 88.12 118 ILE A O 1
ATOM 892 N N . GLN A 1 119 ? 1.438 -1.710 -13.460 1.00 87.31 119 GLN A N 1
ATOM 893 C CA . GLN A 1 119 ? 1.379 -2.410 -12.178 1.00 87.31 119 GLN A CA 1
ATOM 894 C C . GLN A 1 119 ? 0.378 -1.757 -11.218 1.00 87.31 119 GLN A C 1
ATOM 896 O O . GLN A 1 119 ? -0.411 -2.454 -10.582 1.00 87.31 119 GLN A O 1
ATOM 901 N N . PHE A 1 120 ? 0.367 -0.425 -11.139 1.00 89.88 120 PHE A N 1
ATOM 902 C CA . PHE A 1 120 ? -0.606 0.317 -10.342 1.00 89.88 120 PHE A CA 1
ATOM 903 C C . PHE A 1 120 ? -2.046 0.042 -10.798 1.00 89.88 120 PHE A C 1
ATOM 905 O O . PHE A 1 120 ? -2.907 -0.226 -9.959 1.00 89.88 120 PHE A O 1
ATOM 912 N N . LEU A 1 121 ? -2.306 0.036 -12.111 1.00 91.94 121 LEU A N 1
ATOM 913 C CA . LEU A 1 121 ? -3.629 -0.290 -12.654 1.00 91.94 121 LEU A CA 1
ATOM 914 C C . LEU A 1 121 ? -4.053 -1.727 -12.323 1.00 91.94 121 LEU A C 1
ATOM 916 O O . LEU A 1 121 ? -5.209 -1.948 -11.959 1.00 91.94 121 LEU A O 1
ATOM 920 N N . ILE A 1 122 ? -3.131 -2.693 -12.388 1.00 89.38 122 ILE A N 1
ATOM 921 C CA . ILE A 1 122 ? -3.408 -4.089 -12.017 1.00 89.38 122 ILE A CA 1
ATOM 922 C C . ILE A 1 122 ? -3.745 -4.190 -10.522 1.00 89.38 122 ILE A C 1
ATOM 924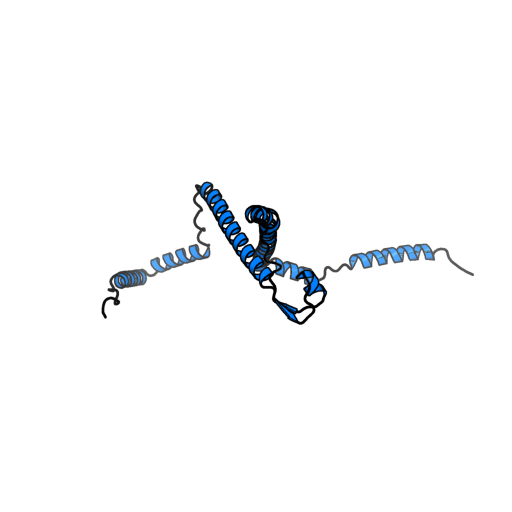 O O . ILE A 1 122 ? -4.733 -4.833 -10.167 1.00 89.38 122 ILE A O 1
ATOM 928 N N . ILE A 1 123 ? -2.973 -3.537 -9.646 1.00 90.62 123 ILE A N 1
ATOM 929 C CA . ILE A 1 123 ? -3.236 -3.518 -8.196 1.00 90.62 123 ILE A CA 1
ATOM 930 C C . ILE A 1 123 ? -4.598 -2.882 -7.904 1.00 90.62 123 ILE A C 1
ATOM 932 O O . ILE A 1 123 ? -5.397 -3.464 -7.171 1.00 90.62 123 ILE A O 1
ATOM 936 N N . ALA A 1 124 ? -4.893 -1.724 -8.499 1.00 91.62 124 ALA A N 1
ATOM 937 C CA . ALA A 1 124 ? -6.173 -1.043 -8.322 1.00 91.62 124 ALA A CA 1
ATOM 938 C C . ALA A 1 124 ? -7.350 -1.925 -8.774 1.00 91.62 124 ALA A C 1
ATOM 940 O O . ALA A 1 124 ? -8.349 -2.046 -8.060 1.00 91.62 124 ALA A O 1
ATOM 941 N N . PHE A 1 125 ? -7.211 -2.599 -9.920 1.00 91.56 125 PHE A N 1
ATOM 942 C CA . PHE A 1 125 ? -8.216 -3.529 -10.429 1.00 91.56 125 PHE A CA 1
ATOM 943 C C . PHE A 1 125 ? -8.404 -4.747 -9.512 1.00 91.56 125 PHE A C 1
ATOM 945 O O . PHE A 1 125 ? -9.538 -5.150 -9.241 1.00 91.56 125 PHE A O 1
ATOM 952 N N . PHE A 1 126 ? -7.310 -5.308 -8.992 1.00 89.56 126 PHE A N 1
ATOM 953 C CA . PHE A 1 126 ? -7.353 -6.422 -8.048 1.00 89.56 126 PHE A CA 1
ATOM 954 C C . PHE A 1 126 ? -8.041 -6.032 -6.735 1.00 89.56 126 PHE A C 1
ATOM 956 O O . PHE A 1 126 ? -8.938 -6.746 -6.288 1.00 89.56 126 PHE A O 1
ATOM 963 N N . ILE A 1 127 ? -7.683 -4.885 -6.146 1.00 90.62 127 ILE A N 1
ATOM 964 C CA . ILE A 1 127 ? -8.313 -4.380 -4.916 1.00 90.62 127 ILE A CA 1
ATOM 965 C C . ILE A 1 127 ? -9.810 -4.148 -5.142 1.00 90.62 127 ILE A C 1
ATOM 967 O O . ILE A 1 127 ? -10.620 -4.570 -4.319 1.00 90.62 127 ILE A O 1
ATOM 971 N N . PHE A 1 128 ? -10.199 -3.537 -6.263 1.00 91.06 128 PHE A N 1
ATOM 972 C CA . PHE A 1 128 ? -11.609 -3.338 -6.605 1.00 91.06 128 PHE A CA 1
ATOM 973 C C . PHE A 1 128 ? -12.388 -4.663 -6.634 1.00 91.06 128 PHE A C 1
ATOM 975 O O . PHE A 1 128 ? -13.458 -4.777 -6.026 1.00 91.06 128 PHE A O 1
ATOM 982 N N . TRP A 1 129 ? -11.841 -5.688 -7.293 1.00 92.56 129 TRP A N 1
ATOM 983 C CA . TRP A 1 129 ? -12.459 -7.014 -7.336 1.00 92.56 129 TRP A CA 1
ATOM 984 C C . TRP A 1 129 ? -12.506 -7.691 -5.969 1.00 92.56 129 TRP A C 1
ATOM 986 O O . TRP A 1 129 ? -13.545 -8.244 -5.604 1.00 92.56 129 TRP A O 1
ATOM 996 N N . LEU A 1 130 ? -11.423 -7.612 -5.196 1.00 89.25 130 LEU A N 1
ATOM 997 C CA . LEU A 1 130 ? -11.352 -8.163 -3.845 1.00 89.25 130 LEU A CA 1
ATOM 998 C C . LEU A 1 130 ? -12.424 -7.540 -2.942 1.00 89.25 130 LEU A C 1
ATOM 1000 O O . LEU A 1 130 ? -13.192 -8.266 -2.311 1.00 89.25 130 LEU A O 1
ATOM 1004 N N . MET A 1 131 ? -12.547 -6.211 -2.956 1.00 89.06 131 MET A N 1
ATOM 1005 C CA . MET A 1 131 ? -13.571 -5.489 -2.197 1.00 89.06 131 MET A CA 1
ATOM 1006 C C . MET A 1 131 ? -14.983 -5.860 -2.648 1.00 89.06 131 MET A C 1
ATOM 1008 O O . MET A 1 131 ? -15.876 -6.015 -1.816 1.00 89.06 131 MET A O 1
ATOM 1012 N N . ARG A 1 132 ? -15.203 -6.080 -3.950 1.00 89.94 132 ARG A N 1
ATOM 1013 C CA . ARG A 1 132 ? -16.503 -6.537 -4.458 1.00 89.94 132 ARG A CA 1
ATOM 1014 C C . ARG A 1 132 ? -16.848 -7.960 -4.014 1.00 89.94 132 ARG A C 1
ATOM 1016 O O . ARG A 1 132 ? -18.016 -8.233 -3.731 1.00 89.94 132 ARG A O 1
ATOM 1023 N N . ILE A 1 133 ? -15.871 -8.861 -3.957 1.00 91.12 133 ILE A N 1
ATOM 1024 C CA . ILE A 1 133 ? -16.069 -10.233 -3.470 1.00 91.12 133 ILE A CA 1
ATOM 1025 C C . ILE A 1 133 ? -16.386 -10.213 -1.975 1.00 91.12 133 ILE A C 1
ATOM 1027 O O . ILE A 1 133 ? -17.383 -10.806 -1.565 1.00 91.12 133 ILE A O 1
ATOM 1031 N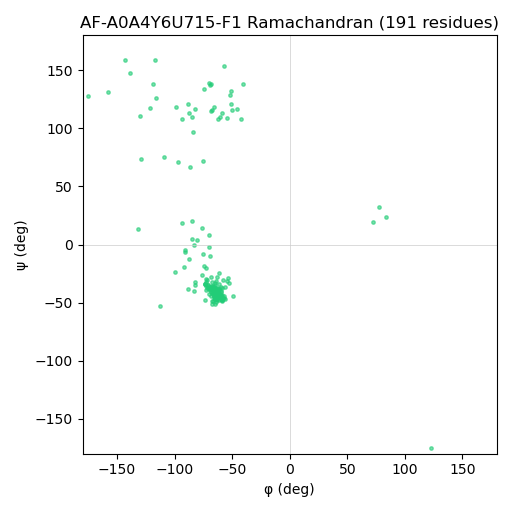 N . ILE A 1 134 ? -15.600 -9.479 -1.184 1.00 89.62 134 ILE A N 1
ATOM 1032 C CA . ILE A 1 134 ? -15.836 -9.317 0.256 1.00 89.62 134 ILE A CA 1
ATOM 1033 C C . ILE A 1 134 ? -17.219 -8.705 0.497 1.00 89.62 134 ILE A C 1
ATOM 1035 O O . ILE A 1 134 ? -17.997 -9.267 1.261 1.00 89.62 134 ILE A O 1
ATOM 1039 N N . GLY A 1 135 ? -17.583 -7.640 -0.224 1.00 88.19 135 GLY A N 1
ATOM 1040 C CA . GLY A 1 135 ? -18.908 -7.023 -0.128 1.00 88.19 135 GLY A CA 1
ATOM 1041 C C . GLY A 1 135 ? -20.053 -7.981 -0.475 1.00 88.19 135 GLY A C 1
ATOM 1042 O O . GLY A 1 135 ? -21.088 -7.959 0.179 1.00 88.19 135 GLY A O 1
ATOM 1043 N N . ARG A 1 136 ? -19.876 -8.886 -1.449 1.00 87.56 136 ARG A N 1
ATOM 1044 C CA . ARG A 1 136 ? -20.870 -9.940 -1.738 1.00 87.56 136 ARG A CA 1
ATOM 1045 C C . ARG A 1 136 ? -20.981 -10.975 -0.619 1.00 87.56 136 ARG A C 1
ATOM 1047 O O . ARG A 1 136 ? -22.090 -11.389 -0.300 1.00 87.56 136 ARG A O 1
ATOM 1054 N N . ILE A 1 137 ? -19.859 -11.400 -0.039 1.00 89.06 137 ILE A N 1
ATOM 1055 C CA . ILE A 1 137 ? -19.850 -12.383 1.056 1.00 89.06 137 ILE A CA 1
ATOM 1056 C C . ILE A 1 137 ? -20.466 -11.770 2.319 1.00 89.06 137 ILE A C 1
ATOM 1058 O O . ILE A 1 137 ? -21.305 -12.401 2.958 1.00 89.06 137 ILE A O 1
ATOM 1062 N N . MET A 1 138 ? -20.106 -10.527 2.645 1.00 79.69 138 MET A N 1
ATOM 1063 C CA . MET A 1 138 ? -20.665 -9.795 3.782 1.00 79.69 138 MET A CA 1
ATOM 1064 C C . MET A 1 138 ? -22.155 -9.502 3.583 1.00 79.69 138 MET A C 1
ATOM 1066 O O . MET A 1 138 ? -22.924 -9.750 4.503 1.00 79.69 138 MET A O 1
ATOM 1070 N N . ASN A 1 139 ? -22.605 -9.122 2.381 1.00 70.44 139 ASN A N 1
ATOM 1071 C CA . ASN A 1 139 ? -24.037 -8.946 2.108 1.00 70.44 139 ASN A CA 1
ATOM 1072 C C . ASN A 1 139 ? -24.844 -10.250 2.218 1.00 70.44 139 ASN A C 1
ATOM 1074 O O . ASN A 1 139 ? -26.001 -10.210 2.626 1.00 70.44 139 ASN A O 1
ATOM 1078 N N . ASN A 1 140 ? -24.250 -11.408 1.914 1.00 60.94 140 ASN A N 1
ATOM 1079 C CA . ASN A 1 140 ? -24.899 -12.706 2.136 1.00 60.94 140 ASN A CA 1
ATOM 1080 C C . ASN A 1 140 ? -24.966 -13.098 3.626 1.00 60.94 140 ASN A C 1
ATOM 1082 O O . ASN A 1 140 ? -25.801 -13.917 4.000 1.00 60.94 140 ASN A O 1
ATOM 1086 N N . GLN A 1 141 ? -24.122 -12.508 4.477 1.00 57.56 141 GLN A N 1
ATOM 1087 C CA . GLN A 1 141 ? -24.156 -12.665 5.939 1.00 57.56 141 GLN A CA 1
ATOM 1088 C C . GLN A 1 141 ? -25.018 -11.573 6.616 1.00 57.56 141 GLN A C 1
ATOM 1090 O O . GLN A 1 141 ? -25.500 -11.769 7.731 1.00 57.56 141 GLN A O 1
ATOM 1095 N N . ALA A 1 142 ? -25.271 -10.454 5.924 1.00 54.69 142 ALA A N 1
ATOM 1096 C CA . ALA A 1 142 ? -26.065 -9.300 6.360 1.00 54.69 142 ALA A CA 1
ATOM 1097 C C . ALA A 1 142 ? -27.586 -9.447 6.133 1.00 54.69 142 ALA A C 1
ATOM 1099 O O . ALA A 1 142 ? -28.334 -8.476 6.202 1.00 54.69 142 ALA A O 1
ATOM 1100 N N . ALA A 1 143 ? -28.088 -10.679 5.973 1.00 53.09 143 ALA A N 1
ATOM 1101 C CA . ALA A 1 143 ? -29.483 -10.988 6.315 1.00 53.09 143 ALA A CA 1
ATOM 1102 C C . ALA A 1 143 ? -29.726 -10.971 7.844 1.00 53.09 143 ALA A C 1
ATOM 1104 O O . ALA A 1 143 ? -30.795 -11.349 8.320 1.00 53.09 143 ALA A O 1
ATOM 1105 N N . LYS A 1 144 ? -28.738 -10.533 8.630 1.00 55.66 144 LYS A N 1
ATOM 1106 C CA . LYS A 1 144 ? -28.942 -9.942 9.947 1.00 55.66 144 LYS A CA 1
ATOM 1107 C C . LYS A 1 144 ? -28.872 -8.425 9.762 1.00 55.66 144 LYS A C 1
ATOM 1109 O O . LYS A 1 144 ? -27.821 -7.968 9.317 1.00 55.66 144 LYS A O 1
ATOM 1114 N N . PRO A 1 145 ? -29.943 -7.668 10.059 1.00 54.97 145 PRO A N 1
ATOM 1115 C CA . PRO A 1 145 ? -29.901 -6.216 9.988 1.00 54.97 145 PRO A CA 1
ATOM 1116 C C . PRO A 1 145 ? -28.687 -5.732 10.778 1.00 54.97 145 PRO A C 1
ATOM 1118 O O . PRO A 1 145 ? -28.570 -6.041 11.965 1.00 54.97 145 PRO A O 1
ATOM 1121 N N . GLU A 1 146 ? -27.770 -5.024 10.120 1.00 54.75 146 GLU A N 1
ATOM 1122 C CA . GLU A 1 146 ? -26.882 -4.118 10.835 1.00 54.75 146 GLU A CA 1
ATOM 1123 C C . GLU A 1 146 ? -27.809 -3.196 11.625 1.00 54.75 146 GLU A C 1
ATOM 1125 O O . GLU A 1 146 ? -28.562 -2.412 11.045 1.00 54.75 146 GLU A O 1
ATOM 1130 N N . GLU A 1 147 ? -27.838 -3.372 12.950 1.00 54.12 147 GLU A N 1
ATOM 1131 C CA . GLU A 1 147 ? -28.379 -2.356 13.839 1.00 54.12 147 GLU A CA 1
ATOM 1132 C C . GLU A 1 147 ? -27.687 -1.064 13.414 1.00 54.12 147 GLU A C 1
ATOM 1134 O O . GLU A 1 147 ? -26.458 -0.970 13.484 1.00 54.12 147 GLU A O 1
ATOM 1139 N N . ALA A 1 148 ? -28.474 -0.109 12.908 1.00 62.00 148 ALA A N 1
ATOM 1140 C CA . ALA A 1 148 ? -28.015 1.252 12.690 1.00 62.00 148 ALA A CA 1
ATOM 1141 C C . ALA A 1 148 ? -27.151 1.653 13.894 1.00 62.00 148 ALA A C 1
ATOM 1143 O O . ALA A 1 148 ? -27.514 1.269 15.016 1.00 62.00 1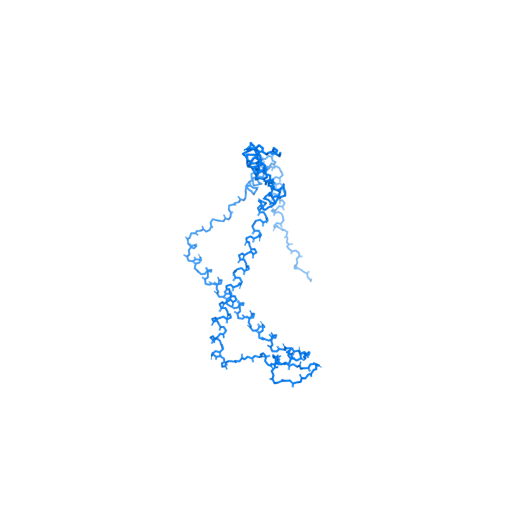48 ALA A O 1
ATOM 1144 N N . PRO A 1 149 ? -26.010 2.343 13.683 1.00 64.31 149 PRO A N 1
ATOM 1145 C CA . PRO A 1 149 ? -25.113 2.703 14.771 1.00 64.31 149 PRO A CA 1
ATOM 1146 C C . PRO A 1 149 ? -25.967 3.258 15.902 1.00 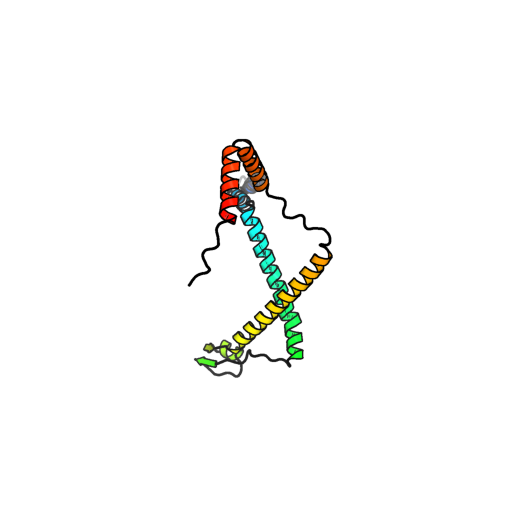64.31 149 PRO A C 1
ATOM 1148 O O . PRO A 1 149 ? -26.717 4.213 15.690 1.00 64.31 149 PRO A O 1
ATOM 1151 N N . LYS A 1 150 ? -25.961 2.561 17.050 1.00 63.34 150 LYS A N 1
ATOM 1152 C CA . LYS A 1 150 ? -26.772 2.974 18.194 1.00 63.34 150 LYS A CA 1
ATOM 1153 C C . LYS A 1 150 ? -26.445 4.441 18.431 1.00 63.34 150 LYS A C 1
ATOM 1155 O O . LYS A 1 150 ? -25.249 4.747 18.476 1.00 63.34 150 LYS A O 1
ATOM 1160 N N . PRO A 1 151 ? -27.462 5.317 18.520 1.00 68.44 151 PRO A N 1
ATOM 1161 C CA . PRO A 1 151 ? -27.214 6.729 18.717 1.00 68.44 151 PRO A CA 1
ATOM 1162 C C . PRO A 1 151 ? -26.269 6.869 19.901 1.00 68.44 151 PRO A C 1
ATOM 1164 O O . PRO A 1 151 ? -26.424 6.177 20.918 1.00 68.44 151 PRO A O 1
ATOM 1167 N N . SER A 1 152 ? -25.230 7.677 19.721 1.00 78.56 152 SER A N 1
ATOM 1168 C CA . SER A 1 152 ? -24.251 7.884 20.783 1.00 78.56 152 SER A CA 1
ATOM 1169 C C . SER A 1 152 ? -24.972 8.392 22.036 1.00 78.56 152 SER A C 1
ATOM 1171 O O . SER A 1 152 ? -26.033 9.010 21.947 1.00 78.56 152 SER A O 1
ATOM 1173 N N . THR A 1 153 ? -24.420 8.146 23.226 1.00 81.50 153 THR A N 1
ATOM 1174 C CA . THR A 1 153 ? -25.029 8.640 24.474 1.00 81.50 153 THR A CA 1
ATOM 1175 C C . THR A 1 153 ? -25.289 10.147 24.408 1.00 81.50 153 THR A C 1
ATOM 1177 O O . THR A 1 153 ? -26.290 10.620 24.928 1.00 81.50 153 THR A O 1
ATOM 1180 N N . GLU A 1 154 ? -24.429 10.895 23.713 1.00 83.06 154 GLU A N 1
ATOM 1181 C CA . GLU A 1 154 ? -24.623 12.320 23.449 1.00 83.06 154 GLU A CA 1
ATOM 1182 C C . GLU A 1 154 ? -25.842 12.590 22.561 1.00 83.06 154 GLU A C 1
ATOM 1184 O O . GLU A 1 154 ? -26.655 13.435 22.910 1.00 83.06 154 GLU A O 1
ATOM 1189 N N . GLU A 1 155 ? -26.028 11.860 21.460 1.00 82.50 155 GLU A N 1
ATOM 1190 C CA . GLU A 1 155 ? -27.214 11.996 20.600 1.00 82.50 155 GLU A CA 1
ATOM 1191 C C . GLU A 1 155 ? -28.513 11.662 21.346 1.00 82.50 155 GLU A C 1
ATOM 1193 O O . GLU A 1 155 ? -29.516 12.360 21.177 1.00 82.50 155 GLU A O 1
ATOM 1198 N N . VAL A 1 156 ? -28.491 10.648 22.218 1.00 85.69 156 VAL A N 1
ATOM 1199 C CA . VAL A 1 156 ? -29.631 10.301 23.082 1.00 85.69 156 VAL A CA 1
ATOM 1200 C C . VAL A 1 156 ? -29.915 11.435 24.066 1.00 85.69 156 VAL A C 1
ATOM 1202 O O . VAL A 1 156 ? -31.034 11.944 24.096 1.00 85.69 156 VAL A O 1
ATOM 1205 N N . LEU A 1 157 ? -28.901 11.908 24.795 1.00 89.38 157 LEU A N 1
ATOM 1206 C CA . LEU A 1 157 ? -29.051 13.011 25.748 1.00 89.38 157 LEU A CA 1
ATOM 1207 C C . LEU A 1 157 ? -29.510 14.304 25.066 1.00 89.38 157 LEU A C 1
ATOM 1209 O O . LEU A 1 157 ? -30.345 15.019 25.607 1.00 89.38 157 LEU A O 1
ATOM 1213 N N . LEU A 1 158 ? -29.013 14.609 23.868 1.00 88.75 158 LEU A N 1
ATOM 1214 C CA . LEU A 1 158 ? -29.441 15.777 23.097 1.00 88.75 158 LEU A CA 1
ATOM 1215 C C . LEU A 1 158 ? -30.892 15.644 22.620 1.00 88.75 158 LEU A C 1
ATOM 1217 O O . LEU A 1 158 ? -31.614 16.642 22.613 1.00 88.75 158 LEU A O 1
ATOM 1221 N N . SER A 1 159 ? -31.338 14.436 22.262 1.00 87.81 159 SER A N 1
ATOM 1222 C CA . SER A 1 159 ? -32.743 14.185 21.920 1.00 87.81 159 SER A CA 1
ATOM 1223 C C . SER A 1 159 ? -33.662 14.352 23.134 1.00 87.81 159 SER A C 1
ATOM 1225 O O . SER A 1 159 ? -34.671 15.048 23.045 1.00 87.81 159 SER A O 1
ATOM 1227 N N . GLU A 1 160 ? -33.253 13.841 24.296 1.00 89.25 160 GLU A N 1
ATOM 1228 C CA . GLU A 1 160 ? -33.978 14.013 25.555 1.00 89.25 160 GLU A CA 1
ATOM 1229 C C . GLU A 1 160 ? -34.014 15.486 25.987 1.00 89.25 160 GLU A C 1
ATOM 1231 O O . GLU A 1 160 ? -35.073 15.997 26.344 1.00 89.25 160 GLU A O 1
ATOM 1236 N N . ILE A 1 161 ? -32.894 16.213 25.892 1.00 92.25 161 ILE A N 1
ATOM 1237 C CA . ILE A 1 161 ? -32.832 17.653 26.192 1.00 92.25 161 ILE A CA 1
ATOM 1238 C C . ILE A 1 161 ? -33.732 18.447 25.236 1.00 92.25 161 ILE A C 1
ATOM 1240 O O . ILE A 1 161 ? -34.437 19.351 25.687 1.00 92.25 161 ILE A O 1
ATOM 1244 N N . ARG A 1 162 ? -33.746 18.118 23.936 1.00 90.19 162 ARG A N 1
ATOM 1245 C CA . ARG A 1 162 ? -34.641 18.750 22.951 1.00 90.19 162 ARG A CA 1
ATOM 1246 C C . ARG A 1 162 ? -36.101 18.549 23.340 1.00 90.19 162 ARG A C 1
ATOM 1248 O O . ARG A 1 162 ? -36.868 19.510 23.326 1.00 90.19 162 ARG A O 1
ATOM 1255 N N . ASP A 1 163 ? -36.471 17.325 23.691 1.00 88.06 163 ASP A N 1
ATOM 1256 C CA . ASP A 1 163 ? -37.853 16.972 24.001 1.00 88.06 163 ASP A CA 1
ATOM 1257 C C . ASP A 1 163 ? -38.298 17.601 25.335 1.00 88.06 163 ASP A C 1
ATOM 1259 O O . ASP A 1 163 ? -39.403 18.140 25.428 1.00 88.06 163 ASP A O 1
ATOM 1263 N N . LEU A 1 164 ? -37.410 17.657 26.334 1.00 88.62 164 LEU A N 1
ATOM 1264 C CA . LEU A 1 164 ? -37.642 18.376 27.592 1.00 88.62 164 LEU A CA 1
ATOM 1265 C C . LEU A 1 164 ? -37.774 19.892 27.386 1.00 88.62 164 LEU A C 1
ATOM 1267 O O . LEU A 1 164 ? -38.623 20.524 28.015 1.00 88.62 164 LEU A O 1
ATOM 1271 N N . LEU A 1 165 ? -36.977 20.489 26.496 1.00 85.69 165 LEU A N 1
ATOM 1272 C CA . LEU A 1 165 ? -37.045 21.922 26.201 1.00 85.69 165 LEU A CA 1
ATOM 1273 C C . LEU A 1 165 ? -38.306 22.281 25.398 1.00 85.69 165 LEU A C 1
ATOM 1275 O O . LEU A 1 165 ? -38.928 23.311 25.661 1.00 85.69 165 LEU A O 1
ATOM 1279 N N . ALA A 1 166 ? -38.713 21.414 24.467 1.00 85.06 166 ALA A N 1
ATOM 1280 C CA . ALA A 1 166 ? -39.968 21.547 23.731 1.00 85.06 166 ALA A CA 1
ATOM 1281 C C . ALA A 1 166 ? -41.185 21.423 24.664 1.00 85.06 166 ALA A C 1
ATOM 1283 O O . ALA A 1 166 ? -42.120 22.218 24.560 1.00 85.06 166 ALA A O 1
ATOM 1284 N N . ALA A 1 167 ? -41.146 20.489 25.621 1.00 85.25 167 ALA A N 1
ATOM 1285 C CA . ALA A 1 167 ? -42.183 20.338 26.641 1.00 85.25 167 ALA A CA 1
ATOM 1286 C C . ALA A 1 167 ? -42.230 21.525 27.623 1.00 85.25 167 ALA A C 1
ATOM 1288 O O . ALA A 1 167 ? -43.311 21.930 28.050 1.00 85.25 167 ALA A O 1
ATOM 1289 N N . ALA A 1 168 ? -41.076 22.109 27.967 1.00 83.31 168 ALA A N 1
ATOM 1290 C CA . ALA A 1 168 ? -40.985 23.248 28.880 1.00 83.31 168 ALA A CA 1
ATOM 1291 C C . ALA A 1 168 ? -41.399 24.588 28.241 1.00 83.31 168 ALA A C 1
ATOM 1293 O O . ALA A 1 168 ? -41.830 25.493 28.957 1.00 83.31 168 ALA A O 1
ATOM 1294 N N . ASN A 1 169 ? -41.284 24.736 26.914 1.00 84.31 169 ASN A N 1
ATOM 1295 C CA . ASN A 1 169 ? -41.626 25.973 26.210 1.00 84.31 169 ASN A CA 1
ATOM 1296 C C . ASN A 1 169 ? -42.571 25.737 25.011 1.00 84.31 169 ASN A C 1
ATOM 1298 O O . ASN A 1 169 ? -42.161 25.866 23.852 1.00 84.31 169 ASN A O 1
ATOM 1302 N N . PRO A 1 170 ? -43.861 25.452 25.273 1.00 72.06 170 PRO A N 1
ATOM 1303 C CA . PRO A 1 170 ? -44.834 25.123 24.230 1.00 72.06 170 PRO A CA 1
ATOM 1304 C C . PRO A 1 170 ? -45.086 26.277 23.246 1.00 72.06 170 PRO A C 1
ATOM 1306 O O . PRO A 1 170 ? -45.349 26.028 22.074 1.00 72.06 170 PRO A O 1
ATOM 1309 N N . LYS A 1 171 ? -44.928 27.540 23.678 1.00 71.44 171 LYS A N 1
ATOM 1310 C CA . LYS A 1 171 ? -45.064 28.720 22.800 1.00 71.44 171 LYS A CA 1
ATOM 1311 C C . LYS A 1 171 ? -43.941 28.816 21.764 1.00 71.44 171 LYS A C 1
ATOM 1313 O O . LYS A 1 171 ? -44.198 29.183 20.624 1.00 71.44 171 LYS A O 1
ATOM 1318 N N . ALA A 1 172 ? -42.709 28.472 22.145 1.00 67.75 172 ALA A N 1
ATOM 1319 C CA . ALA A 1 172 ? -41.585 28.441 21.210 1.00 67.75 172 ALA A CA 1
ATOM 1320 C C . ALA A 1 172 ? -41.665 27.240 20.257 1.00 67.75 172 ALA A C 1
ATOM 1322 O O . ALA A 1 172 ? -41.286 27.366 19.097 1.00 67.75 172 ALA A O 1
ATOM 1323 N N . ALA A 1 173 ? -42.185 26.096 20.717 1.00 64.81 173 ALA A N 1
ATOM 1324 C CA . ALA A 1 173 ? -42.417 24.936 19.860 1.00 64.81 173 ALA A CA 1
ATOM 1325 C C . ALA A 1 173 ? -43.438 25.255 18.757 1.00 64.81 173 ALA A C 1
ATOM 1327 O O . ALA A 1 173 ? -43.164 24.984 17.592 1.00 64.81 173 ALA A O 1
ATOM 1328 N N . GLU A 1 174 ? -44.548 25.912 19.112 1.00 69.75 174 GLU A N 1
ATOM 1329 C CA . GLU A 1 174 ? -45.581 26.350 18.168 1.00 69.75 174 GLU A CA 1
ATOM 1330 C C . GLU A 1 174 ? -45.034 27.379 17.158 1.00 69.75 174 GLU A C 1
ATOM 1332 O O . GLU A 1 174 ? -45.258 27.234 15.956 1.00 69.75 174 GLU A O 1
ATOM 1337 N N . GLU A 1 175 ? -44.216 28.342 17.608 1.00 71.25 175 GLU A N 1
ATOM 1338 C CA . GLU A 1 175 ? -43.549 29.331 16.743 1.00 71.25 175 GLU A CA 1
ATOM 1339 C C . GLU A 1 175 ? -42.517 28.696 15.791 1.00 71.25 175 GLU A C 1
ATOM 1341 O O . GLU A 1 175 ? -42.444 29.070 14.621 1.00 71.25 175 GLU A O 1
ATOM 1346 N N . VAL A 1 176 ? -41.733 27.713 16.248 1.00 71.94 176 VAL A N 1
ATOM 1347 C CA . VAL A 1 176 ? -40.770 26.989 15.398 1.00 71.94 176 VAL A CA 1
ATOM 1348 C C . VAL A 1 176 ? -41.498 26.096 14.395 1.00 71.94 176 VAL A C 1
ATOM 1350 O O . VAL A 1 176 ? -41.136 26.096 13.220 1.00 71.94 176 VAL A O 1
ATOM 1353 N N . THR A 1 177 ? -42.556 25.387 14.803 1.00 73.00 177 THR A N 1
ATOM 1354 C CA . THR A 1 177 ? -43.378 24.600 13.869 1.00 73.00 177 THR A CA 1
ATOM 1355 C C . THR A 1 177 ? -44.117 25.476 12.863 1.00 73.00 177 THR A C 1
ATOM 1357 O O . THR A 1 177 ? -44.198 25.102 11.696 1.00 73.00 177 THR A O 1
ATOM 1360 N N . ALA A 1 178 ? -44.586 26.660 13.270 1.00 76.50 178 ALA A N 1
ATOM 1361 C CA . ALA A 1 178 ? -45.187 27.635 12.367 1.00 76.50 178 ALA A CA 1
ATOM 1362 C C . ALA A 1 178 ? -44.154 28.162 11.361 1.00 76.50 178 ALA A C 1
ATOM 1364 O O . ALA A 1 178 ? -44.416 28.143 10.162 1.00 76.50 178 ALA A O 1
ATOM 1365 N N . LYS A 1 179 ? -42.942 28.520 11.814 1.00 71.06 179 LYS A N 1
ATOM 1366 C CA . LYS A 1 179 ? -41.845 28.966 10.935 1.00 71.06 179 LYS A CA 1
ATOM 1367 C C . LYS A 1 179 ? -41.353 27.876 9.980 1.00 71.06 179 LYS A C 1
ATOM 1369 O O . LYS A 1 179 ? -41.005 28.191 8.848 1.00 71.06 179 LYS A O 1
ATOM 1374 N N . LEU A 1 180 ? -41.339 26.609 10.395 1.00 67.56 180 LEU A N 1
ATOM 1375 C CA . LEU A 1 180 ? -40.983 25.480 9.524 1.00 67.56 180 LEU A CA 1
ATOM 1376 C C . LEU A 1 180 ? -42.089 25.169 8.502 1.00 67.56 180 LEU A C 1
ATOM 1378 O O . LEU A 1 180 ? -41.784 24.924 7.338 1.00 67.56 180 LEU A O 1
ATOM 1382 N N . ALA A 1 181 ? -43.363 25.244 8.901 1.00 71.31 181 ALA A N 1
ATOM 1383 C CA . ALA A 1 181 ? -44.503 25.099 7.992 1.00 71.31 181 ALA A CA 1
ATOM 1384 C C . ALA A 1 181 ? -44.623 26.272 6.996 1.00 71.31 181 ALA A C 1
ATOM 1386 O O . ALA A 1 181 ? -45.145 26.108 5.893 1.00 71.31 181 ALA A O 1
ATOM 1387 N N . GLU A 1 182 ? -44.139 27.456 7.372 1.00 69.25 182 GLU A N 1
ATOM 1388 C CA . GLU A 1 182 ? -44.070 28.634 6.506 1.00 69.25 182 GLU A CA 1
ATOM 1389 C C . GLU A 1 182 ? -42.833 28.602 5.587 1.00 69.25 182 GLU A C 1
ATOM 1391 O O . GLU A 1 182 ? -42.921 29.010 4.429 1.00 69.25 182 GLU A O 1
ATOM 1396 N N . ALA A 1 183 ? -41.714 28.015 6.034 1.00 64.31 183 ALA A N 1
ATOM 1397 C CA . ALA A 1 183 ? -40.523 27.781 5.211 1.00 64.31 183 ALA A CA 1
ATOM 1398 C C . ALA A 1 183 ? -40.751 26.749 4.087 1.00 64.31 183 ALA A C 1
ATOM 1400 O O . ALA A 1 183 ? -40.191 26.912 3.005 1.00 64.31 183 ALA A O 1
ATOM 1401 N N . ASP A 1 184 ? -41.610 25.746 4.301 1.00 61.34 184 ASP A N 1
ATOM 1402 C CA . ASP A 1 184 ? -42.036 24.780 3.267 1.00 61.34 184 ASP A CA 1
ATOM 1403 C C . ASP A 1 184 ? -43.027 25.391 2.247 1.00 61.34 184 ASP A C 1
ATOM 1405 O O . ASP A 1 184 ? -43.180 24.904 1.128 1.00 61.34 184 ASP A O 1
ATOM 1409 N N . LYS A 1 185 ? -43.673 26.517 2.594 1.00 61.69 185 LYS A N 1
ATOM 1410 C CA . LYS A 1 185 ? -44.557 27.290 1.699 1.00 61.69 185 LYS A CA 1
ATOM 1411 C C . LYS A 1 185 ? -43.851 28.392 0.913 1.00 61.69 185 LYS A C 1
ATOM 1413 O O . LYS A 1 185 ? -44.501 29.030 0.083 1.00 61.69 185 LYS A O 1
ATOM 1418 N N . SER A 1 186 ? -42.562 28.636 1.150 1.00 53.53 186 SER A N 1
ATOM 1419 C CA . SER A 1 186 ? -41.816 29.620 0.369 1.00 53.53 186 SER A CA 1
ATOM 1420 C C . SER A 1 186 ? -41.653 29.106 -1.068 1.00 53.53 186 SER A C 1
ATOM 1422 O O . SER A 1 186 ? -41.000 28.079 -1.277 1.00 53.53 186 SER A O 1
ATOM 1424 N N . PRO A 1 187 ? -42.245 29.765 -2.083 1.00 56.34 187 PRO A N 1
ATOM 1425 C CA . PRO A 1 187 ? -42.051 29.361 -3.462 1.00 56.34 187 PRO A CA 1
ATOM 1426 C C . PRO A 1 187 ? -40.585 29.600 -3.802 1.00 56.34 187 PRO A C 1
ATOM 1428 O O . PRO A 1 187 ? -40.112 30.732 -3.745 1.00 56.34 187 PRO A O 1
ATOM 1431 N N . ASN A 1 188 ? -39.879 28.524 -4.145 1.00 55.22 188 ASN A N 1
ATOM 1432 C CA . ASN A 1 188 ? -38.521 28.560 -4.669 1.00 55.22 188 ASN A CA 1
ATOM 1433 C C . ASN A 1 188 ? -38.361 29.705 -5.699 1.00 55.22 188 ASN A C 1
ATOM 1435 O O . ASN A 1 188 ? -38.876 29.584 -6.817 1.00 55.22 188 ASN A O 1
ATOM 1439 N N . PRO A 1 189 ? -37.645 30.800 -5.382 1.00 55.66 189 PRO A N 1
ATOM 1440 C CA . PRO A 1 189 ? -37.415 31.876 -6.326 1.00 55.66 189 PRO A CA 1
ATOM 1441 C C . PRO A 1 189 ? -36.170 31.539 -7.153 1.00 55.66 189 PRO A C 1
ATOM 1443 O O . PRO A 1 189 ? -35.136 32.184 -7.030 1.00 55.66 189 PRO A O 1
ATOM 1446 N N . THR A 1 190 ? -36.242 30.498 -7.985 1.00 56.34 190 THR A N 1
ATOM 1447 C CA . THR A 1 190 ? -35.259 30.286 -9.071 1.00 56.34 190 THR A CA 1
ATOM 1448 C C . THR A 1 190 ? -35.887 29.975 -10.430 1.00 56.34 190 THR A C 1
ATOM 1450 O O . THR A 1 190 ? -35.183 29.632 -11.373 1.00 56.34 190 THR A O 1
ATOM 1453 N N . ALA A 1 191 ? -37.194 30.185 -10.596 1.00 51.41 191 ALA A N 1
ATOM 1454 C CA . ALA A 1 191 ? -37.826 30.199 -11.913 1.00 51.41 191 ALA A CA 1
ATOM 1455 C C . ALA A 1 191 ? -38.252 31.625 -12.288 1.00 51.41 191 ALA A C 1
ATOM 1457 O O . ALA A 1 191 ? -39.436 31.947 -12.195 1.00 51.41 191 ALA A O 1
ATOM 1458 N N . GLN A 1 192 ? -37.296 32.479 -12.674 1.00 46.62 192 GLN A N 1
ATOM 1459 C CA . GLN A 1 192 ? -37.481 33.527 -13.691 1.00 46.62 192 GLN A CA 1
ATOM 1460 C C . GLN A 1 192 ? -36.161 34.260 -14.002 1.00 46.62 192 GLN A C 1
ATOM 1462 O O . GLN A 1 192 ? -35.511 34.770 -13.094 1.00 46.62 192 GLN A O 1
ATOM 1467 N N . THR A 1 193 ? -35.880 34.300 -15.315 1.00 46.88 193 THR A N 1
ATOM 1468 C CA . THR A 1 193 ? -34.799 34.933 -16.110 1.00 46.88 193 THR A CA 1
ATOM 1469 C C . THR A 1 193 ? -33.387 34.382 -16.000 1.00 46.88 193 THR A C 1
ATOM 1471 O O . THR A 1 193 ? -32.777 34.510 -14.920 1.00 46.88 193 THR A O 1
#

Organism: NCBI:txid2558361

InterPro domains:
  IPR001185 Large-conductance mechanosensitive channel [MF_00115] (31-167)
  IPR001185 Large-conductance mechanosensitive channel [PR01264] (34-48)
  IPR001185 Large-conductance mechanosensitive channel [PR01264] (119-127)
  IPR001185 Large-conductance mechanosensitive channel [PR01264] (128-137)
  IPR001185 Large-conductance mechanosensitive channel [TIGR00220] (33-166)
  IPR019823 Large-conductance mechanosensitive channel, conserved site [PS01327] (41-54)
  IPR036019 Large-conductance mechanosensitive channel MscL [G3DSA:1.10.1200.120] (32-169)
  IPR036019 Large-conductance mechanosensitive channel MscL [SSF81330] (40-162)
  IPR037673 Large-conductance mechanosensitive channel/anditomin synthesis protein L [PF01741] (33-165)
  IPR037673 Large-conductance mechanosensitive channel/anditomin synthesis protein L [PTHR30266] (18-177)

Sequence (193 aa):
MNNHPKDATQTIEHDAHDLQKRLQQVHMPGWVGDFRKFIMRGNVMDMAVGMVVGAAFTAIVNSVVTNLLTPVIAVLTGGIDFSNLYVVLKGPRLPTLAAEKAAGAITLNIGLFLNALIQFLIIAFFIFWLMRIIGRIMNNQAAKPEEAPKPSTEEVLLSEIRDLLAAANPKAAEEVTAKLAEADKSPNPTAQT